Protein AF-A0AAJ0ZRM3-F1 (afdb_monomer_lite)

Structure (mmCIF, N/CA/C/O backbone):
data_AF-A0AAJ0ZRM3-F1
#
_entry.id   AF-A0AAJ0ZRM3-F1
#
loop_
_atom_site.group_PDB
_atom_site.id
_atom_site.type_symbol
_atom_site.label_atom_id
_atom_site.label_alt_id
_atom_site.label_comp_id
_atom_site.label_asym_id
_atom_site.label_entity_id
_atom_site.label_seq_id
_atom_site.pdbx_PDB_ins_code
_atom_site.Cartn_x
_atom_site.Cartn_y
_atom_site.Cartn_z
_atom_site.occupancy
_atom_site.B_iso_or_equiv
_atom_site.auth_seq_id
_atom_site.auth_comp_id
_atom_site.auth_asym_id
_atom_site.auth_atom_id
_atom_site.pdbx_PDB_model_num
ATOM 1 N N . MET A 1 1 ? -12.195 0.944 39.415 1.00 55.97 1 MET A N 1
ATOM 2 C CA . MET A 1 1 ? -10.778 1.245 39.097 1.00 55.97 1 MET A CA 1
ATOM 3 C C . MET A 1 1 ? -10.526 1.229 37.594 1.00 55.97 1 MET A C 1
ATOM 5 O O . MET A 1 1 ? -10.247 2.285 37.049 1.00 55.97 1 MET A O 1
ATOM 9 N N . VAL A 1 2 ? -10.746 0.107 36.899 1.00 60.97 2 VAL A N 1
ATOM 10 C CA . VAL A 1 2 ? -10.678 0.027 35.420 1.00 60.97 2 VAL A CA 1
ATOM 11 C C . VAL A 1 2 ? -11.656 0.963 34.694 1.00 60.97 2 VAL A C 1
ATOM 13 O O . VAL A 1 2 ? -11.301 1.546 33.676 1.00 60.97 2 VAL A O 1
ATOM 16 N N . ILE A 1 3 ? -12.843 1.195 35.268 1.00 64.19 3 ILE A N 1
ATOM 17 C CA . ILE A 1 3 ? -13.874 2.082 34.698 1.00 64.19 3 ILE A CA 1
ATOM 18 C C . ILE A 1 3 ? -13.373 3.525 34.519 1.00 64.19 3 ILE A C 1
ATOM 20 O O . ILE A 1 3 ? -13.707 4.145 33.519 1.00 64.19 3 ILE A O 1
ATOM 24 N N . CYS A 1 4 ? -12.546 4.065 35.425 1.00 63.94 4 CYS A N 1
ATOM 25 C CA . CYS A 1 4 ? -12.065 5.451 35.314 1.00 63.94 4 CYS A CA 1
ATOM 26 C C . CYS A 1 4 ? -11.044 5.628 34.185 1.00 63.94 4 CYS A C 1
ATOM 28 O O . CYS A 1 4 ? -11.070 6.637 33.487 1.00 63.94 4 CYS A O 1
ATOM 30 N N . LEU A 1 5 ? -10.166 4.640 33.997 1.00 66.62 5 LEU A N 1
ATOM 31 C CA . LEU A 1 5 ? -9.139 4.655 32.953 1.00 66.62 5 LEU A CA 1
ATOM 32 C C . LEU A 1 5 ? -9.792 4.530 31.572 1.00 66.62 5 LEU A C 1
ATOM 34 O O . LEU A 1 5 ? -9.546 5.334 30.678 1.00 66.62 5 LEU A O 1
ATOM 38 N N . ILE A 1 6 ? -10.734 3.597 31.461 1.00 69.38 6 ILE A N 1
ATOM 39 C CA . ILE A 1 6 ? -11.610 3.429 30.305 1.00 69.38 6 ILE A CA 1
ATOM 40 C C . ILE A 1 6 ? -12.395 4.714 30.000 1.00 69.38 6 ILE A C 1
ATOM 42 O O . ILE A 1 6 ? -12.408 5.182 28.863 1.00 69.38 6 ILE A O 1
ATOM 46 N N . ALA A 1 7 ? -13.039 5.296 31.016 1.00 67.88 7 ALA A N 1
ATOM 47 C CA . ALA A 1 7 ? -13.847 6.498 30.868 1.00 67.88 7 ALA A CA 1
ATOM 48 C C . ALA A 1 7 ? -12.994 7.681 30.396 1.00 67.88 7 ALA A C 1
ATOM 50 O O . ALA A 1 7 ? -13.443 8.439 29.545 1.00 67.88 7 ALA A O 1
ATOM 51 N N . ALA A 1 8 ? -11.758 7.823 30.879 1.00 70.62 8 ALA A N 1
ATOM 52 C CA . ALA A 1 8 ? -10.855 8.874 30.419 1.00 70.62 8 ALA A CA 1
ATOM 53 C C . ALA A 1 8 ? -10.474 8.716 28.939 1.00 70.62 8 ALA A C 1
ATOM 55 O O . ALA A 1 8 ? -10.471 9.705 28.213 1.00 70.62 8 ALA A O 1
ATOM 56 N N . VAL A 1 9 ? -10.215 7.491 28.470 1.00 74.31 9 VAL A N 1
ATOM 57 C CA . VAL A 1 9 ? -9.892 7.237 27.055 1.00 74.31 9 VAL A CA 1
ATOM 58 C C . VAL A 1 9 ? -11.106 7.510 26.161 1.00 74.31 9 VAL A C 1
ATOM 60 O O . VAL A 1 9 ? -11.020 8.296 25.218 1.00 74.31 9 VAL A O 1
ATOM 63 N N . VAL A 1 10 ? -12.262 6.927 26.491 1.00 72.69 10 VAL A N 1
ATOM 64 C CA . VAL A 1 10 ? -13.481 7.036 25.671 1.00 72.69 10 VAL A CA 1
ATOM 65 C C . VAL A 1 10 ? -14.062 8.454 25.709 1.00 72.69 10 VAL A C 1
ATOM 67 O O . VAL A 1 10 ? -14.321 9.044 24.659 1.00 72.69 10 VAL A O 1
ATOM 70 N N . PHE A 1 11 ? -14.233 9.052 26.896 1.00 68.81 11 PHE A N 1
ATOM 71 C CA . PHE A 1 11 ? -14.712 10.435 26.998 1.00 68.81 11 PHE A CA 1
ATOM 72 C C . PHE A 1 11 ? -13.665 11.443 26.545 1.00 68.81 11 PHE A C 1
ATOM 74 O O . PHE A 1 11 ? -14.055 12.511 26.093 1.00 68.81 11 PHE A O 1
ATOM 81 N N . GLY A 1 12 ? -12.371 11.123 26.608 1.00 73.81 12 GLY A N 1
ATOM 82 C CA . GLY A 1 12 ? -11.319 11.938 26.007 1.00 73.81 12 GLY A CA 1
ATOM 83 C C . GLY A 1 12 ? -11.504 12.065 24.501 1.00 73.81 12 GLY A C 1
ATOM 84 O O . GLY A 1 12 ? -11.556 13.181 23.990 1.00 73.81 12 GLY A O 1
ATOM 85 N N . PHE A 1 13 ? -11.720 10.941 23.814 1.00 74.50 13 PHE A N 1
ATOM 86 C CA . PHE A 1 13 ? -11.989 10.942 22.378 1.00 74.50 13 PHE A CA 1
ATOM 87 C C . PHE A 1 13 ? -13.309 11.656 22.037 1.00 74.50 13 PHE A C 1
ATOM 89 O O . PHE A 1 13 ? -13.341 12.532 21.174 1.00 74.50 13 PHE A O 1
ATOM 96 N N . MET A 1 14 ? -14.400 11.378 22.765 1.00 67.56 14 MET A N 1
ATOM 97 C CA . MET A 1 14 ? -15.687 12.057 22.528 1.00 67.56 14 MET A CA 1
ATOM 98 C C . MET A 1 14 ? -15.673 13.556 22.889 1.00 67.56 14 MET A C 1
ATOM 100 O O . MET A 1 14 ? -16.410 14.342 22.290 1.00 67.56 14 MET A O 1
ATOM 104 N N . ALA A 1 15 ? -14.841 13.984 23.843 1.00 69.19 15 ALA A N 1
ATOM 105 C CA . ALA A 1 15 ? -14.716 15.384 24.261 1.00 69.19 15 ALA A CA 1
ATOM 106 C C . ALA A 1 15 ? -13.981 16.270 23.242 1.00 69.19 15 ALA A C 1
ATOM 108 O O . ALA A 1 15 ? -14.108 17.501 23.308 1.00 69.19 15 ALA A O 1
ATOM 109 N N . ILE A 1 16 ? -13.244 15.668 22.300 1.00 77.38 16 ILE A N 1
ATOM 110 C CA . ILE A 1 16 ? -12.670 16.380 21.151 1.00 77.38 16 ILE A CA 1
ATOM 111 C C . ILE A 1 16 ? -13.807 16.921 20.276 1.00 77.38 16 ILE A C 1
ATOM 113 O O . ILE A 1 16 ? -13.816 18.108 19.953 1.00 77.38 16 ILE A O 1
ATOM 117 N N . PHE A 1 17 ? -14.812 16.087 19.994 1.00 74.88 17 PHE A N 1
ATOM 118 C CA . PHE A 1 17 ? -15.894 16.400 19.056 1.00 74.88 17 PHE A CA 1
ATOM 119 C C . PHE A 1 17 ? -17.153 16.990 19.700 1.00 74.88 17 PHE A C 1
ATOM 121 O O . PHE A 1 17 ? -18.000 17.534 18.997 1.00 74.88 17 PHE A O 1
ATOM 128 N N . SER A 1 18 ? -17.316 16.911 21.026 1.00 64.50 18 SER A N 1
ATOM 129 C CA . SER A 1 18 ? -18.528 17.414 21.678 1.00 64.50 18 SER A CA 1
ATOM 130 C C . SER A 1 18 ? -18.275 18.074 23.033 1.00 64.50 18 SER A C 1
ATOM 132 O O . SER A 1 18 ? -17.803 17.471 24.001 1.00 64.50 18 SER A O 1
ATOM 134 N N . ALA A 1 19 ? -18.670 19.350 23.116 1.00 71.44 19 ALA A N 1
ATOM 135 C CA . ALA A 1 19 ? -18.527 20.192 24.302 1.00 71.44 19 ALA A CA 1
ATOM 136 C C . ALA A 1 19 ? -19.288 19.647 25.522 1.00 71.44 19 ALA A C 1
ATOM 138 O O . ALA A 1 19 ? -18.866 19.864 26.658 1.00 71.44 19 ALA A O 1
ATOM 139 N N . ARG A 1 20 ? -20.363 18.877 25.297 1.00 70.75 20 ARG A N 1
ATOM 140 C CA . ARG A 1 20 ? -21.161 18.256 26.364 1.00 70.75 20 ARG A CA 1
ATOM 141 C C . ARG A 1 20 ? -20.366 17.218 27.164 1.00 70.75 20 ARG A C 1
ATOM 143 O O . ARG A 1 20 ? -20.637 17.035 28.346 1.00 70.75 20 ARG A O 1
ATOM 150 N N . TYR A 1 21 ? -19.373 16.571 26.551 1.00 67.38 21 TYR A N 1
ATOM 151 C CA . TYR A 1 21 ? -18.568 15.531 27.200 1.00 67.38 21 TYR A CA 1
ATOM 152 C C . TYR A 1 21 ? -17.278 16.063 27.843 1.00 67.38 21 TYR A C 1
ATOM 154 O O . TYR A 1 21 ? -16.667 15.354 28.638 1.00 67.38 21 TYR A O 1
ATOM 162 N N . ARG A 1 22 ? -16.890 17.326 27.597 1.00 71.44 22 ARG A N 1
ATOM 163 C CA . ARG A 1 22 ? -15.677 17.936 28.187 1.00 71.44 22 ARG A CA 1
ATOM 164 C C . ARG A 1 22 ? -15.718 18.036 29.710 1.00 71.44 22 ARG A C 1
ATOM 166 O O . ARG A 1 22 ? -14.684 17.856 30.348 1.00 71.44 22 ARG A O 1
ATOM 173 N N . GLY A 1 23 ? -16.888 18.309 30.292 1.00 75.06 23 GLY A N 1
ATOM 174 C CA . GLY A 1 23 ? -17.051 18.362 31.751 1.00 75.06 23 GLY A CA 1
ATOM 175 C C . GLY A 1 23 ? -16.738 17.015 32.406 1.00 75.06 23 GLY A C 1
ATOM 176 O O . GLY A 1 23 ? -15.912 16.939 33.310 1.00 75.06 23 GLY A O 1
ATOM 177 N N . TYR A 1 24 ? -17.317 15.942 31.865 1.00 70.12 24 TYR A N 1
ATOM 178 C CA . TYR A 1 24 ? -17.105 14.575 32.342 1.00 70.12 24 TYR A CA 1
ATOM 179 C C . TYR A 1 24 ? -15.678 14.069 32.078 1.00 70.12 24 TYR A C 1
ATOM 181 O O . TYR A 1 24 ? -15.089 13.410 32.932 1.00 70.12 24 TYR A O 1
ATOM 189 N N . ALA A 1 25 ? -15.088 14.428 30.933 1.00 69.94 25 ALA A N 1
ATOM 190 C CA . ALA A 1 25 ? -13.709 14.078 30.612 1.00 69.94 25 ALA A CA 1
ATOM 191 C C . ALA A 1 25 ? -12.710 14.719 31.589 1.00 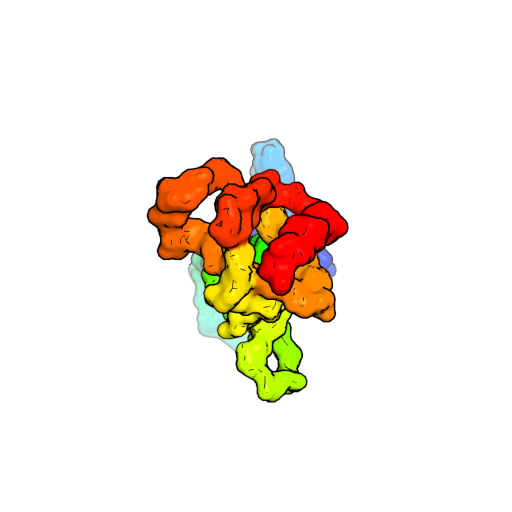69.94 25 ALA A C 1
ATOM 193 O O . ALA A 1 25 ? -11.796 14.039 32.039 1.00 69.94 25 ALA A O 1
ATOM 194 N N . ARG A 1 26 ? -12.888 15.990 31.982 1.00 74.56 26 ARG A N 1
ATOM 195 C CA . ARG A 1 26 ? -11.991 16.659 32.947 1.00 74.56 26 ARG A CA 1
ATOM 196 C C . ARG A 1 26 ? -11.975 15.970 34.313 1.00 74.56 26 ARG A C 1
ATOM 198 O O . ARG A 1 26 ? -10.900 15.801 34.882 1.00 74.56 26 ARG A O 1
ATOM 205 N N . GLU A 1 27 ? -13.132 15.543 34.820 1.00 74.94 27 GLU A N 1
ATOM 206 C CA . GLU A 1 27 ? -13.206 14.777 36.074 1.00 74.94 27 GLU A CA 1
ATOM 207 C C . GLU A 1 27 ? -12.527 13.404 35.945 1.00 74.94 27 GLU A C 1
ATOM 209 O O . GLU A 1 27 ? -11.743 13.019 36.818 1.00 74.94 27 GLU A O 1
ATOM 214 N N . ALA A 1 28 ? -12.754 12.695 34.834 1.00 72.44 28 ALA A N 1
ATOM 215 C CA . ALA A 1 28 ? -12.115 11.407 34.568 1.00 72.44 28 ALA A CA 1
ATOM 216 C C . ALA A 1 28 ? -10.585 11.531 34.407 1.00 72.44 28 ALA A C 1
ATOM 218 O O . ALA A 1 28 ? -9.841 10.762 35.017 1.00 72.44 28 ALA A O 1
ATOM 219 N N . PHE A 1 29 ? -10.093 12.533 33.669 1.00 72.50 29 PHE A N 1
ATOM 220 C CA . PHE A 1 29 ? -8.660 12.803 33.508 1.00 72.50 29 PHE A CA 1
ATOM 221 C C . PHE A 1 29 ? -7.995 13.201 34.823 1.00 72.50 29 PHE A C 1
ATOM 223 O O . PHE A 1 29 ? -6.891 12.746 35.102 1.00 72.50 29 PHE A O 1
ATOM 230 N N . HIS A 1 30 ? -8.665 13.989 35.667 1.00 77.88 30 HIS A N 1
ATOM 231 C CA . HIS A 1 30 ? -8.146 14.333 36.990 1.00 77.88 30 HIS A CA 1
ATOM 232 C C . HIS A 1 30 ? -7.994 13.077 37.869 1.00 77.88 30 HIS A C 1
ATOM 234 O O . HIS A 1 30 ? -6.972 12.902 38.533 1.00 77.88 30 HIS A O 1
ATOM 240 N N . CYS A 1 31 ? -8.964 12.159 37.825 1.00 75.94 31 CYS A N 1
ATOM 241 C CA . CYS A 1 31 ? -8.869 10.868 38.508 1.00 75.94 31 CYS A CA 1
ATOM 242 C C . CYS A 1 31 ? -7.695 10.017 37.992 1.00 75.94 31 CYS A C 1
ATOM 244 O O . CYS A 1 31 ? -6.914 9.501 38.791 1.00 75.94 31 CYS A O 1
ATOM 246 N N . VAL A 1 32 ? -7.534 9.905 36.667 1.00 74.38 32 VAL A N 1
ATOM 247 C CA . VAL A 1 32 ? -6.436 9.144 36.047 1.00 74.38 32 VAL A CA 1
ATOM 248 C C . VAL A 1 32 ? -5.075 9.766 36.352 1.00 74.38 32 VAL A C 1
ATOM 250 O O . VAL A 1 32 ? -4.149 9.041 36.694 1.00 74.38 32 VAL A O 1
ATOM 253 N N . PHE A 1 33 ? -4.955 11.095 36.323 1.00 75.44 33 PHE A N 1
ATOM 254 C CA . PHE A 1 33 ? -3.708 11.795 36.639 1.00 75.44 33 PHE A CA 1
ATOM 255 C C . PHE A 1 33 ? -3.301 11.619 38.110 1.00 75.44 33 PHE A C 1
ATOM 257 O O . PHE A 1 33 ? -2.125 11.416 38.415 1.00 75.44 33 PHE A O 1
ATOM 264 N N . ARG A 1 34 ? -4.270 11.608 39.037 1.00 76.62 34 ARG A N 1
ATOM 265 C CA . ARG A 1 34 ? -4.019 11.246 40.444 1.00 76.62 34 ARG A CA 1
ATOM 266 C C . ARG A 1 34 ? -3.601 9.792 40.610 1.00 76.62 34 ARG A C 1
ATOM 268 O O . ARG A 1 34 ? -2.701 9.507 41.390 1.00 76.62 34 ARG A O 1
ATOM 275 N N . MET A 1 35 ? -4.230 8.882 39.872 1.00 73.25 35 MET A N 1
ATOM 276 C CA . MET A 1 35 ? -3.898 7.461 39.931 1.00 73.25 35 MET A CA 1
ATOM 277 C C . MET A 1 35 ? -2.507 7.180 39.342 1.00 73.25 35 MET A C 1
ATOM 279 O O . MET A 1 35 ? -1.752 6.404 39.920 1.00 73.25 35 MET A O 1
ATOM 283 N N . ALA A 1 36 ? -2.126 7.877 38.265 1.00 77.88 36 ALA A N 1
ATOM 284 C CA . ALA A 1 36 ? -0.772 7.859 37.709 1.00 77.88 36 ALA A CA 1
ATOM 285 C C . ALA A 1 36 ? 0.272 8.414 38.696 1.00 77.88 36 ALA A C 1
ATOM 287 O O . ALA A 1 36 ? 1.410 7.963 38.710 1.00 77.88 36 ALA A O 1
ATOM 288 N N . THR A 1 37 ? -0.132 9.338 39.575 1.00 82.81 37 THR A N 1
ATOM 289 C CA . THR A 1 37 ? 0.683 9.840 40.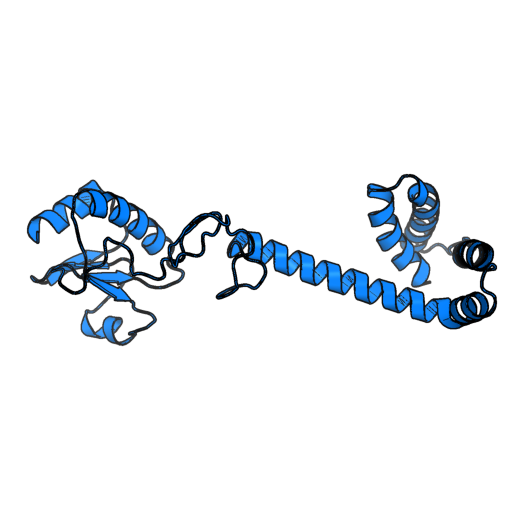698 1.00 82.81 37 THR A CA 1
ATOM 290 C C . THR A 1 37 ? 0.495 9.041 41.998 1.00 82.81 37 THR A C 1
ATOM 292 O O . THR A 1 37 ? 0.810 9.539 43.077 1.00 82.81 37 THR A O 1
ATOM 295 N N . LEU A 1 38 ? 0.002 7.796 41.912 1.00 74.19 38 LEU A N 1
ATOM 296 C CA . LEU A 1 38 ? -0.186 6.851 43.028 1.00 74.19 38 LEU A CA 1
ATOM 297 C C . LEU A 1 38 ? -1.125 7.339 44.150 1.00 74.19 38 LEU A C 1
ATOM 299 O O . LEU A 1 38 ? -1.130 6.796 45.256 1.00 74.19 38 LEU A O 1
ATOM 303 N N . ARG A 1 39 ? -1.965 8.342 43.882 1.00 74.38 39 ARG A N 1
ATOM 304 C CA . ARG A 1 39 ? -2.965 8.852 44.828 1.00 74.38 39 ARG A CA 1
ATOM 305 C C . ARG A 1 39 ? -4.310 8.154 44.624 1.00 74.38 39 ARG A C 1
ATOM 307 O O . ARG A 1 39 ? -4.708 7.849 43.499 1.00 74.38 39 ARG A O 1
ATOM 314 N N . LYS A 1 40 ? -5.043 7.925 45.722 1.00 66.75 40 LYS A N 1
ATOM 315 C CA . LYS A 1 40 ? -6.420 7.406 45.671 1.00 66.75 40 LYS A CA 1
ATOM 316 C C . LYS A 1 40 ? -7.321 8.411 44.950 1.00 66.75 40 LYS A C 1
ATOM 318 O O . LYS A 1 40 ? -7.142 9.623 45.060 1.00 66.75 40 LYS A O 1
ATOM 323 N N . CYS A 1 41 ? -8.265 7.892 44.175 1.00 68.38 41 CYS A N 1
ATOM 324 C CA . CYS A 1 41 ? -9.203 8.720 43.439 1.00 68.38 41 CYS A CA 1
ATOM 325 C C . CYS A 1 41 ? -10.477 8.958 44.266 1.00 68.38 41 CYS A C 1
ATOM 327 O O . CYS A 1 41 ? -11.109 7.999 44.698 1.00 68.38 41 CYS A O 1
ATOM 329 N N . ASP A 1 42 ? -10.866 10.226 44.431 1.00 64.94 42 ASP A N 1
ATOM 330 C CA . ASP A 1 42 ? -11.998 10.654 45.278 1.00 64.94 42 ASP A CA 1
ATOM 331 C C . ASP A 1 42 ? -13.336 10.739 44.520 1.00 64.94 42 ASP A C 1
ATOM 333 O O . ASP A 1 42 ? -14.322 11.278 45.021 1.00 64.94 42 ASP A O 1
ATOM 337 N N . THR A 1 43 ? -13.383 10.285 43.265 1.00 63.47 43 THR A N 1
ATOM 338 C CA . THR A 1 43 ? -14.522 10.586 42.388 1.00 63.47 43 THR A CA 1
ATOM 339 C C . THR A 1 43 ? -15.616 9.518 42.464 1.00 63.47 43 THR A C 1
ATOM 341 O O . THR A 1 43 ? -15.428 8.368 42.080 1.00 63.47 43 THR A O 1
ATOM 344 N N . GLU A 1 44 ? -16.819 9.929 42.878 1.00 67.38 44 GLU A N 1
ATOM 345 C CA . GLU A 1 44 ? -18.064 9.141 42.800 1.00 67.38 44 GLU A CA 1
ATOM 346 C C . GLU A 1 44 ? -18.692 9.158 41.388 1.00 67.38 44 GLU A C 1
ATOM 348 O O . GLU A 1 44 ? -19.903 9.011 41.199 1.00 67.38 44 GLU A O 1
ATOM 353 N N . PHE A 1 45 ? -17.854 9.376 40.375 1.00 65.56 45 PHE A N 1
ATOM 354 C CA . PHE A 1 45 ? -18.243 9.620 38.991 1.00 65.56 45 PHE A CA 1
ATOM 355 C C . PHE A 1 45 ? -19.125 8.501 38.423 1.00 65.56 45 PHE A C 1
ATOM 357 O O . PHE A 1 45 ? -20.148 8.787 37.808 1.00 65.56 45 PHE A O 1
ATOM 364 N N . ASP A 1 46 ? -18.795 7.237 38.708 1.00 63.59 46 ASP A N 1
ATOM 365 C CA . ASP A 1 46 ? -19.584 6.076 38.269 1.00 63.59 46 ASP A CA 1
ATOM 366 C C . ASP A 1 46 ? -21.026 6.126 38.805 1.00 63.59 46 ASP A C 1
ATOM 368 O O . ASP A 1 46 ? -21.979 5.874 38.068 1.00 63.59 46 ASP A O 1
ATOM 372 N N . LYS A 1 47 ? -21.227 6.557 40.059 1.00 69.81 47 LYS A N 1
ATOM 373 C CA . LYS A 1 47 ? -22.571 6.675 40.644 1.00 69.81 47 LYS A CA 1
ATOM 374 C C . LYS A 1 47 ? -23.363 7.819 40.020 1.00 69.81 47 LYS A C 1
ATOM 376 O O . LYS A 1 47 ? -24.529 7.627 39.683 1.00 69.81 47 LYS A O 1
ATOM 381 N N . LYS A 1 48 ? -22.736 8.983 39.812 1.00 73.50 48 LYS A N 1
ATOM 382 C CA . LYS A 1 48 ? -23.375 10.139 39.155 1.00 73.50 48 LYS A CA 1
ATOM 383 C C . LYS A 1 48 ? -23.736 9.834 37.702 1.00 73.50 48 LYS A C 1
ATOM 385 O O . LYS A 1 48 ? -24.828 10.181 37.258 1.00 73.50 48 LYS A O 1
ATOM 390 N N . LEU A 1 49 ? -22.851 9.150 36.978 1.00 73.44 49 LEU A N 1
ATOM 391 C CA . LEU A 1 49 ? -23.064 8.765 35.588 1.00 73.44 49 LEU A CA 1
ATOM 392 C C . LEU A 1 49 ? -24.180 7.719 35.469 1.00 73.44 49 LEU A C 1
ATOM 394 O O . LEU A 1 49 ? -25.109 7.912 34.684 1.00 73.44 49 LEU A O 1
ATOM 398 N N . ARG A 1 50 ? -24.156 6.666 36.300 1.00 69.81 50 ARG A N 1
ATOM 399 C CA . ARG A 1 50 ? -25.252 5.686 36.382 1.00 69.81 50 ARG A CA 1
ATOM 400 C C . ARG A 1 50 ? -26.575 6.361 36.725 1.00 69.81 50 ARG A C 1
ATOM 402 O O . ARG A 1 50 ? -27.566 6.095 36.056 1.00 69.81 50 ARG A O 1
ATOM 409 N N . ALA A 1 51 ? -26.597 7.247 37.720 1.00 76.69 51 ALA A N 1
ATOM 410 C CA . ALA A 1 51 ? -27.808 7.950 38.137 1.00 76.69 51 ALA A CA 1
ATOM 411 C C . ALA A 1 51 ? -28.353 8.878 37.040 1.00 76.69 51 ALA A C 1
ATOM 413 O O . ALA A 1 51 ? -29.557 8.897 36.806 1.00 76.69 51 ALA A O 1
ATOM 414 N N . ALA A 1 52 ? -27.490 9.594 36.314 1.00 76.56 52 ALA A N 1
ATOM 415 C CA . ALA A 1 52 ? -27.901 10.451 35.203 1.00 76.56 52 ALA A CA 1
ATOM 416 C C . ALA A 1 52 ? -28.455 9.644 34.013 1.00 76.56 52 ALA A C 1
ATOM 418 O O . ALA A 1 52 ? -29.486 10.010 33.442 1.00 76.56 52 ALA A O 1
ATOM 419 N N . ILE A 1 53 ? -27.801 8.532 33.652 1.00 76.38 53 ILE A N 1
ATOM 420 C CA . ILE A 1 53 ? -28.243 7.645 32.564 1.00 76.38 53 ILE A CA 1
ATOM 421 C C . ILE A 1 53 ? -29.566 6.971 32.937 1.00 76.38 53 ILE A C 1
ATOM 423 O O . ILE A 1 53 ? -30.524 7.025 32.169 1.00 76.38 53 ILE A O 1
ATOM 427 N N . VAL A 1 54 ? -29.648 6.383 34.132 1.00 78.75 54 VAL A N 1
ATOM 428 C CA . VAL A 1 54 ? -30.851 5.691 34.616 1.00 78.75 54 VAL A CA 1
ATOM 429 C C . VAL A 1 54 ? -31.999 6.669 34.855 1.00 78.75 54 VAL A C 1
ATOM 431 O O . VAL A 1 54 ? -33.131 6.355 34.500 1.00 78.75 54 VAL A O 1
ATOM 434 N N . GLY A 1 55 ? -31.724 7.875 35.360 1.00 78.12 55 GLY A N 1
ATOM 435 C CA . GLY A 1 55 ? -32.726 8.927 35.547 1.00 78.12 55 GLY A CA 1
ATOM 436 C C . GLY A 1 55 ? -33.363 9.369 34.230 1.00 78.12 55 GLY A C 1
ATOM 437 O O . GLY A 1 55 ? -34.571 9.576 34.162 1.00 78.12 55 GLY A O 1
ATOM 438 N N . LYS A 1 56 ? -32.589 9.417 33.138 1.00 77.81 56 LYS A N 1
ATOM 439 C CA . LYS A 1 56 ? -33.137 9.673 31.798 1.00 77.81 56 LYS A CA 1
ATOM 440 C C . LYS A 1 56 ? -33.859 8.451 31.210 1.00 77.81 56 LYS A C 1
ATOM 442 O O . LYS A 1 56 ? -34.801 8.611 30.435 1.00 77.81 56 LYS A O 1
ATOM 447 N N . LEU A 1 57 ? -33.451 7.243 31.603 1.00 78.06 57 LEU A N 1
ATOM 448 C CA . LEU A 1 57 ? -34.028 5.965 31.171 1.00 78.06 57 LEU A CA 1
ATOM 449 C C . LEU A 1 57 ? -35.240 5.518 32.018 1.00 78.06 57 LEU A C 1
ATOM 451 O O . LEU A 1 57 ? -35.824 4.472 31.748 1.00 78.06 57 LEU A O 1
ATOM 455 N N . MET A 1 58 ? -35.678 6.317 32.998 1.00 72.94 58 MET A N 1
ATOM 456 C CA . MET A 1 58 ? -36.851 6.024 33.838 1.00 72.94 58 MET A CA 1
ATOM 457 C C . MET A 1 58 ? -38.183 6.018 33.080 1.00 72.94 58 MET A C 1
ATOM 459 O O . MET A 1 58 ? -39.151 5.450 33.578 1.00 72.94 58 MET A O 1
ATOM 463 N N . LYS A 1 59 ? -38.239 6.565 31.855 1.00 78.19 59 LYS A N 1
ATOM 464 C CA . LYS A 1 59 ? -39.412 6.403 30.979 1.00 78.19 59 LYS A CA 1
ATOM 465 C C . LYS A 1 59 ? -39.734 4.929 30.705 1.00 78.19 59 LYS A C 1
ATOM 467 O O . LYS A 1 59 ? -40.901 4.618 30.499 1.00 78.19 59 LYS A O 1
ATOM 472 N N . TRP A 1 60 ? -38.739 4.033 30.740 1.00 79.06 60 TRP A N 1
ATOM 473 C CA . TRP A 1 60 ? -38.903 2.589 30.541 1.00 79.06 60 TRP A CA 1
ATOM 474 C C . TRP A 1 60 ? -38.337 1.784 31.728 1.00 79.06 60 TRP A C 1
ATOM 476 O O . TRP A 1 60 ? -37.161 1.404 31.727 1.00 79.06 60 TRP A O 1
ATOM 486 N N . PRO A 1 61 ? -39.169 1.447 32.733 1.00 78.25 61 PRO A N 1
ATOM 487 C CA . PRO A 1 61 ? -38.702 0.880 34.002 1.00 78.25 61 PRO A CA 1
ATOM 488 C C . PRO A 1 61 ? -38.039 -0.500 33.863 1.00 78.25 61 PRO A C 1
ATOM 490 O O . PRO A 1 61 ? -37.087 -0.810 34.580 1.00 78.25 61 PRO A O 1
ATOM 493 N N . ARG A 1 62 ? -38.481 -1.324 32.902 1.00 76.88 62 ARG A N 1
ATOM 494 C CA . ARG A 1 62 ? -37.886 -2.650 32.648 1.00 76.88 62 ARG A CA 1
ATOM 495 C C . ARG A 1 62 ? -36.451 -2.556 32.121 1.00 76.88 62 ARG A C 1
ATOM 497 O O . ARG A 1 62 ? -35.578 -3.281 32.594 1.00 76.88 62 ARG A O 1
ATOM 504 N N . PHE A 1 63 ? -36.193 -1.631 31.196 1.00 78.69 63 PHE A N 1
ATOM 505 C CA . PHE A 1 63 ? -34.855 -1.399 30.645 1.00 78.69 63 PHE A CA 1
ATOM 506 C C . PHE A 1 63 ? -33.932 -0.714 31.655 1.00 78.69 63 PHE A C 1
ATOM 508 O O . PHE A 1 63 ? -32.776 -1.112 31.788 1.00 78.69 63 PHE A O 1
ATOM 515 N N . ALA A 1 64 ? -34.445 0.249 32.425 1.00 78.25 64 ALA A N 1
ATOM 516 C CA . ALA A 1 64 ? -33.682 0.928 33.472 1.00 78.25 64 ALA A CA 1
ATOM 517 C C . ALA A 1 64 ? -33.113 -0.055 34.511 1.00 78.25 64 ALA A C 1
ATOM 519 O O . ALA A 1 64 ? -31.923 -0.010 34.829 1.00 78.25 64 ALA A O 1
ATOM 520 N N . GLY A 1 65 ? -33.934 -1.001 34.983 1.00 79.75 65 GLY A N 1
ATOM 521 C CA . GLY A 1 65 ? -33.497 -2.022 35.939 1.00 79.75 65 GLY A CA 1
ATOM 522 C C . GLY A 1 65 ? -32.504 -3.040 35.362 1.00 79.75 65 GLY A C 1
ATOM 523 O O . GLY A 1 65 ? -31.691 -3.593 36.109 1.00 79.75 65 GLY A O 1
ATOM 524 N N . PHE A 1 66 ? -32.551 -3.295 34.050 1.00 83.81 66 PHE A N 1
ATOM 525 C CA . PHE A 1 66 ? -31.589 -4.161 33.362 1.00 83.81 66 PHE A CA 1
ATOM 526 C C . PHE A 1 66 ? -30.230 -3.473 33.206 1.00 83.81 66 PHE A C 1
ATOM 528 O O . PHE A 1 66 ? -29.209 -4.021 33.624 1.00 83.81 66 PHE A O 1
ATOM 535 N N . VAL A 1 67 ? -30.225 -2.242 32.685 1.00 81.44 67 VAL A N 1
ATOM 536 C CA . VAL A 1 67 ? -29.007 -1.444 32.487 1.00 81.44 67 VAL A CA 1
ATOM 537 C C . VAL A 1 67 ? -28.312 -1.174 33.818 1.00 81.44 67 VAL A C 1
ATOM 539 O O . VAL A 1 67 ? -27.098 -1.308 33.893 1.00 81.44 67 VAL A O 1
ATOM 542 N N . TYR A 1 68 ? -29.055 -0.884 34.891 1.00 80.81 68 TYR A N 1
ATOM 543 C CA . TYR A 1 68 ? -28.466 -0.663 36.215 1.00 80.81 68 TYR A CA 1
ATOM 544 C C . TYR A 1 68 ? -27.761 -1.911 36.774 1.00 80.81 68 TYR A C 1
ATOM 546 O O . TYR A 1 68 ? -26.646 -1.812 37.289 1.00 80.81 68 TYR A O 1
ATOM 554 N N . ARG A 1 69 ? -28.372 -3.099 36.632 1.00 82.81 69 ARG A N 1
ATOM 555 C CA . ARG A 1 69 ? -27.793 -4.369 37.111 1.00 82.81 69 ARG A CA 1
ATOM 556 C C . ARG A 1 69 ? -26.615 -4.854 36.272 1.00 82.81 69 ARG A C 1
ATOM 558 O O . ARG A 1 69 ? -25.721 -5.502 36.803 1.00 82.81 69 ARG A O 1
ATOM 565 N N . ARG A 1 70 ? -26.617 -4.573 34.968 1.00 84.94 70 ARG A N 1
ATOM 566 C CA . ARG A 1 70 ? -25.594 -5.044 34.020 1.00 84.94 70 ARG A CA 1
ATOM 567 C C . ARG A 1 70 ? -24.647 -3.939 33.548 1.00 84.94 70 ARG A C 1
ATOM 569 O O . ARG A 1 70 ? -23.900 -4.158 32.603 1.00 84.94 70 ARG A O 1
ATOM 576 N N . PHE A 1 71 ? -24.635 -2.785 34.215 1.00 77.88 71 PHE A N 1
ATOM 577 C CA . PHE A 1 71 ? -23.891 -1.599 33.779 1.00 77.88 71 PHE A CA 1
ATOM 578 C C . PHE A 1 71 ? -22.394 -1.857 33.580 1.00 77.88 71 PHE A C 1
ATOM 580 O O . PHE A 1 71 ? -21.809 -1.375 32.615 1.00 77.88 71 PHE A O 1
ATOM 587 N N . GLU A 1 72 ? -21.779 -2.638 34.470 1.00 78.12 72 GLU A N 1
ATOM 588 C CA . GLU A 1 72 ? -20.352 -2.968 34.396 1.00 78.12 72 GLU A CA 1
ATOM 589 C C . GLU A 1 72 ? -20.019 -3.809 33.158 1.00 78.12 72 GLU A C 1
ATOM 591 O O . GLU A 1 72 ? -19.106 -3.467 32.410 1.00 78.12 72 GLU A O 1
ATOM 596 N N . ILE A 1 73 ? -20.820 -4.843 32.886 1.00 83.81 73 ILE A N 1
ATOM 597 C CA . ILE A 1 73 ? -20.660 -5.707 31.709 1.00 83.81 73 ILE A CA 1
ATOM 598 C C . ILE A 1 73 ? -20.900 -4.906 30.430 1.00 83.81 73 ILE A C 1
ATOM 600 O O . ILE A 1 73 ? -20.099 -4.969 29.503 1.00 83.81 73 ILE A O 1
ATOM 604 N N . ILE A 1 74 ? -21.974 -4.111 30.395 1.00 81.44 74 ILE A N 1
ATOM 605 C CA . ILE A 1 74 ? -22.307 -3.257 29.249 1.00 81.44 74 ILE A CA 1
ATOM 606 C C . ILE A 1 74 ? -21.149 -2.297 28.960 1.00 81.44 74 ILE A C 1
ATOM 608 O O . ILE A 1 74 ? -20.717 -2.185 27.816 1.00 81.44 74 ILE A O 1
ATOM 612 N N . SER A 1 75 ? -20.601 -1.657 29.997 1.00 76.06 75 SER A N 1
ATOM 613 C CA . SER A 1 75 ? -19.457 -0.753 29.856 1.00 76.06 75 SER A CA 1
ATOM 614 C C . SER A 1 75 ? -18.241 -1.468 29.267 1.00 76.06 75 SER A C 1
ATOM 616 O O . SER A 1 75 ? -17.595 -0.925 28.380 1.00 76.06 75 SER A O 1
ATOM 618 N N . TRP A 1 76 ? -17.951 -2.697 29.698 1.00 80.56 76 TRP A N 1
ATOM 619 C CA . TRP A 1 76 ? -16.837 -3.486 29.163 1.00 80.56 76 TRP A CA 1
ATOM 620 C C . TRP A 1 76 ? -17.035 -3.877 27.691 1.00 80.56 76 TRP A C 1
ATOM 622 O O . TRP A 1 76 ? -16.107 -3.769 26.893 1.00 80.56 76 TRP A O 1
ATOM 632 N N . VAL A 1 77 ? -18.257 -4.260 27.304 1.00 85.50 77 VAL A N 1
ATOM 633 C CA . VAL A 1 77 ? -18.600 -4.575 25.907 1.00 85.50 77 VAL A CA 1
ATOM 634 C C . VAL A 1 77 ? -18.386 -3.362 25.003 1.00 85.50 77 VAL A C 1
ATOM 636 O O . VAL A 1 77 ? -17.733 -3.486 23.970 1.00 85.50 77 VAL A O 1
ATOM 639 N N . PHE A 1 78 ? -18.863 -2.178 25.403 1.00 80.50 78 PHE A N 1
ATOM 640 C CA . PHE A 1 78 ? -18.653 -0.947 24.631 1.00 80.50 78 PHE A CA 1
ATOM 641 C C . PHE A 1 78 ? -17.170 -0.627 24.426 1.00 80.50 78 PHE A C 1
ATOM 643 O O . PHE A 1 78 ? -16.785 -0.132 23.370 1.00 80.50 78 PHE A O 1
ATOM 650 N N . VAL A 1 79 ? -16.331 -0.936 25.412 1.00 80.06 79 VAL A N 1
ATOM 651 C CA . VAL A 1 79 ? -14.886 -0.706 25.339 1.00 80.06 79 VAL A CA 1
ATOM 652 C C . VAL A 1 79 ? -14.213 -1.664 24.377 1.00 80.06 79 VAL A C 1
ATOM 654 O O . VAL A 1 79 ? -13.442 -1.213 23.535 1.00 80.06 79 VAL A O 1
ATOM 657 N N . ILE A 1 80 ? -14.524 -2.963 24.456 1.00 86.31 80 ILE A N 1
ATOM 658 C CA . ILE A 1 80 ? -14.008 -3.938 23.488 1.00 86.31 80 ILE A CA 1
ATOM 659 C C . ILE A 1 80 ? -14.403 -3.507 22.074 1.00 86.31 80 ILE A C 1
ATOM 661 O O . ILE A 1 80 ? -13.546 -3.408 21.204 1.00 86.31 80 ILE A O 1
ATOM 665 N N . VAL A 1 81 ? -15.685 -3.198 21.856 1.00 87.88 81 VAL A N 1
ATOM 666 C CA . VAL A 1 81 ? -16.200 -2.786 20.543 1.00 87.88 81 VAL A CA 1
ATOM 667 C C . VAL A 1 81 ? -15.513 -1.515 20.045 1.00 87.88 81 VAL A C 1
ATOM 669 O O . VAL A 1 81 ? -15.208 -1.423 18.857 1.00 87.88 81 VAL A O 1
ATOM 672 N N . PHE A 1 82 ? -15.216 -0.562 20.934 1.00 82.94 82 PHE A N 1
ATOM 673 C CA . PHE A 1 82 ? -14.461 0.640 20.586 1.00 82.94 82 PHE A CA 1
ATOM 674 C C . PHE A 1 82 ? -13.047 0.303 20.096 1.00 82.94 82 PHE A C 1
ATOM 676 O O . PHE A 1 82 ? -12.655 0.758 19.025 1.00 82.94 82 PHE A O 1
ATOM 683 N N . PHE A 1 83 ? -12.292 -0.522 20.827 1.00 86.25 83 PHE A N 1
ATOM 684 C CA . PHE A 1 83 ? -10.928 -0.889 20.427 1.00 86.25 83 PHE A CA 1
ATOM 685 C C . PHE A 1 83 ? -10.889 -1.770 19.179 1.00 86.25 83 PHE A C 1
ATOM 687 O O . PHE A 1 83 ? -10.024 -1.574 18.330 1.00 86.25 83 PHE A O 1
ATOM 694 N N . VAL A 1 84 ? -11.843 -2.690 19.029 1.00 91.06 84 VAL A N 1
ATOM 695 C CA . VAL A 1 84 ? -11.997 -3.491 17.808 1.00 91.06 84 VAL A CA 1
ATOM 696 C C . VAL A 1 84 ? -12.274 -2.572 16.620 1.00 91.06 84 VAL A C 1
ATOM 698 O O . VAL A 1 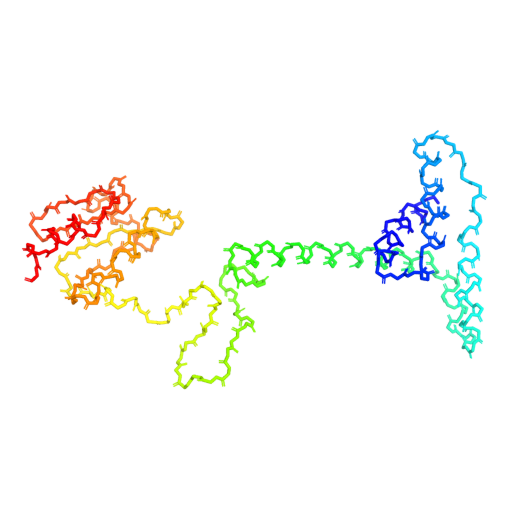84 ? -11.565 -2.641 15.621 1.00 91.06 84 VAL A O 1
ATOM 701 N N . SER A 1 85 ? -13.224 -1.643 16.750 1.00 88.06 85 SER A N 1
ATOM 702 C CA . SER A 1 85 ? -13.514 -0.647 15.707 1.00 88.06 85 SER A CA 1
ATOM 703 C C . SER A 1 85 ? -12.291 0.210 15.369 1.00 88.06 85 SER A C 1
ATOM 705 O O . SER A 1 85 ? -12.026 0.465 14.196 1.00 88.06 85 SER A O 1
ATOM 707 N N . LEU A 1 86 ? -11.518 0.630 16.376 1.00 86.62 86 LEU A N 1
ATOM 708 C CA . LEU A 1 86 ? -10.287 1.398 16.182 1.00 86.62 86 LEU A CA 1
ATOM 709 C C . LEU A 1 86 ? -9.236 0.585 15.411 1.00 86.62 86 LEU A C 1
ATOM 711 O O . LEU A 1 86 ? -8.631 1.108 14.480 1.00 86.62 86 LEU A O 1
ATOM 715 N N . ALA A 1 87 ? -9.048 -0.689 15.762 1.00 91.88 87 ALA A N 1
ATOM 716 C CA . ALA A 1 87 ? -8.114 -1.582 15.082 1.00 91.88 87 ALA A CA 1
ATOM 717 C C . ALA A 1 87 ? -8.520 -1.815 13.619 1.00 91.88 87 ALA A C 1
ATOM 719 O O . ALA A 1 87 ? -7.687 -1.665 12.728 1.00 91.88 87 ALA A O 1
ATOM 720 N N . TYR A 1 88 ? -9.804 -2.084 13.356 1.00 89.06 88 TYR A N 1
ATOM 721 C CA . TYR A 1 88 ? -10.329 -2.209 11.993 1.00 89.06 88 TYR A CA 1
ATOM 722 C C . TYR A 1 88 ? -10.184 -0.917 11.192 1.00 89.06 88 TYR A C 1
ATOM 724 O O . TYR A 1 88 ? -9.840 -0.958 10.013 1.00 89.06 88 TYR A O 1
ATOM 732 N N . THR A 1 89 ? -10.393 0.236 11.827 1.00 86.88 89 THR A N 1
ATOM 733 C CA . THR A 1 89 ? -10.192 1.537 11.179 1.00 86.88 89 THR A CA 1
ATOM 734 C C . THR A 1 89 ? -8.719 1.754 10.842 1.00 86.88 89 THR A C 1
ATOM 736 O O . THR A 1 89 ? -8.406 2.146 9.725 1.00 86.88 89 THR A O 1
ATOM 739 N N . GLY A 1 90 ? -7.802 1.451 11.764 1.00 89.38 90 GLY A N 1
ATOM 740 C CA . GLY A 1 90 ? -6.361 1.535 11.523 1.00 89.38 90 GLY A CA 1
ATOM 741 C C . GLY A 1 90 ? -5.899 0.607 10.399 1.00 89.38 90 GLY A C 1
ATOM 742 O O . GLY A 1 90 ? -5.145 1.036 9.531 1.00 89.38 90 GLY A O 1
ATOM 743 N N . TYR A 1 91 ? -6.412 -0.626 10.368 1.00 87.44 91 TYR A N 1
ATOM 744 C CA . TYR A 1 91 ? -6.164 -1.581 9.287 1.00 87.44 91 TYR A CA 1
ATOM 745 C C . TYR A 1 91 ? -6.691 -1.067 7.942 1.00 87.44 91 TYR A C 1
ATOM 747 O O . TYR A 1 91 ? -5.968 -1.077 6.951 1.00 87.44 91 TYR A O 1
ATOM 755 N N . SER A 1 92 ? -7.909 -0.523 7.927 1.00 80.00 92 SER A N 1
ATOM 756 C CA . SER A 1 92 ? -8.516 0.050 6.720 1.00 80.00 92 SER A CA 1
ATOM 757 C C . SER A 1 92 ? -7.749 1.273 6.223 1.00 80.00 92 SER A C 1
ATOM 759 O O . SER A 1 92 ? -7.562 1.419 5.026 1.00 80.00 92 SER A O 1
ATOM 761 N N . ILE A 1 93 ? -7.267 2.141 7.119 1.00 82.38 93 ILE A N 1
ATOM 762 C CA . ILE A 1 93 ? -6.447 3.305 6.753 1.00 82.38 93 ILE A CA 1
ATOM 763 C C . ILE A 1 93 ? -5.087 2.858 6.216 1.00 82.38 93 ILE A C 1
ATOM 765 O O . ILE A 1 93 ? -4.634 3.395 5.212 1.00 82.38 93 ILE A O 1
ATOM 769 N N . TYR A 1 94 ? -4.437 1.883 6.855 1.00 82.56 94 TYR A N 1
ATOM 770 C CA . TYR A 1 94 ? -3.179 1.324 6.359 1.00 82.56 94 TYR A CA 1
ATOM 771 C C . TYR A 1 94 ? -3.361 0.744 4.955 1.00 82.56 94 TYR A C 1
ATOM 773 O O . TYR A 1 94 ? -2.602 1.083 4.047 1.00 82.56 94 TYR A O 1
ATOM 781 N N . ASN A 1 95 ? -4.415 -0.048 4.755 1.00 75.50 95 ASN A N 1
ATOM 782 C CA . ASN A 1 95 ? -4.741 -0.596 3.448 1.00 75.50 95 ASN A CA 1
ATOM 783 C C . ASN A 1 95 ? -5.112 0.493 2.442 1.00 75.50 95 ASN A C 1
ATOM 785 O O . ASN A 1 95 ? -4.686 0.427 1.298 1.00 75.50 95 ASN A O 1
ATOM 789 N N . LEU A 1 96 ? -5.809 1.546 2.860 1.00 73.12 96 LEU A N 1
ATOM 790 C CA . LEU A 1 96 ? -6.132 2.664 1.985 1.00 73.12 96 LEU A CA 1
ATOM 791 C C . LEU A 1 96 ? -4.870 3.436 1.583 1.00 73.12 96 LEU A C 1
ATOM 793 O O . LEU A 1 96 ? -4.768 3.871 0.449 1.00 73.12 96 LEU A O 1
ATOM 797 N N . ILE A 1 97 ? -3.887 3.590 2.470 1.00 71.94 97 ILE A N 1
ATOM 798 C CA . ILE A 1 97 ? -2.632 4.283 2.149 1.00 71.94 97 ILE A CA 1
ATOM 799 C C . ILE A 1 97 ? -1.755 3.429 1.225 1.00 71.94 97 ILE A C 1
ATOM 801 O O . ILE A 1 97 ? -1.220 3.954 0.252 1.00 71.94 97 ILE A O 1
ATOM 805 N N . VAL A 1 98 ? -1.614 2.131 1.515 1.00 73.00 98 VAL A N 1
ATOM 806 C CA . VAL A 1 98 ? -0.694 1.224 0.804 1.00 73.00 98 VAL A CA 1
ATOM 807 C C . VAL A 1 98 ? -1.319 0.642 -0.465 1.00 73.00 98 VAL A C 1
ATOM 809 O O . VAL A 1 98 ? -0.692 0.647 -1.517 1.00 73.00 98 VAL A O 1
ATOM 812 N N . TRP A 1 99 ? -2.553 0.151 -0.360 1.00 63.16 99 TRP A N 1
ATOM 813 C CA . TRP A 1 99 ? -3.274 -0.591 -1.400 1.00 63.16 99 TRP A CA 1
ATOM 814 C C . TRP A 1 99 ? -4.417 0.212 -2.042 1.00 63.16 99 TRP A C 1
ATOM 816 O O . TRP A 1 99 ? -5.022 -0.265 -2.997 1.00 63.16 99 TRP A O 1
ATOM 826 N N . GLN A 1 100 ? -4.742 1.412 -1.535 1.00 61.62 100 GLN A N 1
ATOM 827 C CA . GLN A 1 100 ? -5.860 2.250 -2.011 1.00 61.62 100 GLN A CA 1
ATOM 828 C C . GLN A 1 100 ? -7.225 1.534 -1.997 1.00 61.62 100 GLN A C 1
ATOM 830 O O . GLN A 1 100 ? -8.146 1.889 -2.733 1.00 61.62 100 GLN A O 1
ATOM 835 N N . ASN A 1 101 ? -7.378 0.555 -1.101 1.00 67.88 101 ASN A N 1
ATOM 836 C CA . ASN A 1 101 ? -8.622 -0.158 -0.828 1.00 67.88 101 ASN A CA 1
ATOM 837 C C . ASN A 1 101 ? -8.764 -0.443 0.681 1.00 67.88 101 ASN A C 1
ATOM 839 O O . ASN A 1 101 ? -7.827 -0.250 1.450 1.00 67.88 101 ASN A O 1
ATOM 843 N N . CYS A 1 102 ? -9.941 -0.887 1.126 1.00 70.25 102 CYS A N 1
ATOM 844 C CA . CYS A 1 102 ? -10.173 -1.200 2.545 1.00 70.25 102 CYS A CA 1
ATOM 845 C C . CYS A 1 102 ? -9.820 -2.657 2.905 1.00 70.25 102 CYS A C 1
ATOM 847 O O . CYS A 1 102 ? -9.567 -2.962 4.070 1.00 70.25 102 CYS A O 1
ATOM 849 N N . GLU A 1 103 ? -9.802 -3.554 1.917 1.00 72.06 103 GLU A N 1
ATOM 850 C CA . GLU A 1 103 ? -9.770 -5.016 2.096 1.00 72.06 103 GLU A CA 1
ATOM 851 C C . GLU A 1 103 ? -8.367 -5.639 1.960 1.00 72.06 103 GLU A C 1
ATOM 853 O O . GLU A 1 103 ? -8.164 -6.763 2.410 1.00 72.06 103 GLU A O 1
ATOM 858 N N . GLY A 1 104 ? -7.382 -4.907 1.428 1.00 65.94 104 GLY A N 1
ATOM 859 C CA . GLY A 1 104 ? -6.015 -5.381 1.200 1.00 65.94 104 GLY A CA 1
ATOM 860 C C . GLY A 1 104 ? -5.789 -5.938 -0.218 1.00 65.94 104 GLY A C 1
ATOM 861 O O . GLY A 1 104 ? -6.541 -5.614 -1.142 1.00 65.94 104 GLY A O 1
ATOM 862 N N . PRO A 1 105 ? -4.738 -6.747 -0.445 1.00 56.22 105 PRO A N 1
ATOM 863 C CA . PRO A 1 105 ? -4.433 -7.291 -1.771 1.00 56.22 105 PRO A CA 1
ATOM 864 C C . PRO A 1 105 ? -5.608 -8.115 -2.325 1.00 56.22 105 PRO A C 1
ATOM 866 O O . PRO A 1 105 ? -6.032 -9.087 -1.706 1.00 56.22 105 PRO A O 1
ATOM 869 N N . GLY A 1 106 ? -6.138 -7.718 -3.489 1.00 60.38 106 GLY A N 1
ATOM 870 C CA . GLY A 1 106 ? -7.283 -8.372 -4.144 1.00 60.38 106 GLY A CA 1
ATOM 871 C C . GLY A 1 106 ? -8.675 -7.882 -3.712 1.00 60.38 106 GLY A C 1
ATOM 872 O O . GLY A 1 106 ? -9.674 -8.452 -4.144 1.00 60.38 106 GLY A O 1
ATOM 873 N N . GLY A 1 107 ? -8.754 -6.844 -2.873 1.00 59.78 107 GLY A N 1
ATOM 874 C CA . GLY A 1 107 ? -10.008 -6.233 -2.418 1.00 59.78 107 GLY A CA 1
ATOM 875 C C . GLY A 1 107 ? -10.758 -5.423 -3.482 1.00 59.78 107 GLY A C 1
ATOM 876 O O . GLY A 1 107 ? -10.173 -4.943 -4.454 1.00 59.78 107 GLY A O 1
ATOM 877 N N . SER A 1 108 ? -12.062 -5.229 -3.278 1.00 57.53 108 SER A N 1
ATOM 878 C CA . SER A 1 108 ? -12.929 -4.469 -4.186 1.00 57.53 108 SER A CA 1
ATOM 879 C C . SER A 1 108 ? -12.803 -2.949 -3.968 1.00 57.53 108 SER A C 1
ATOM 881 O O . SER A 1 108 ? -12.741 -2.464 -2.837 1.00 57.53 108 SER A O 1
ATOM 883 N N . CYS A 1 109 ? -12.721 -2.166 -5.052 1.00 58.22 109 CYS A N 1
ATOM 884 C CA . CYS A 1 109 ? -12.589 -0.705 -4.965 1.00 58.22 109 CYS A CA 1
ATOM 885 C C . CYS A 1 109 ? -13.937 -0.040 -4.646 1.00 58.22 109 CYS A C 1
ATOM 887 O O . CYS A 1 109 ? -14.925 -0.248 -5.344 1.00 58.22 109 CYS A O 1
ATOM 889 N N . VAL A 1 110 ? -13.967 0.793 -3.600 1.00 54.72 110 VAL A N 1
ATOM 890 C CA . VAL A 1 110 ? -15.195 1.436 -3.084 1.00 54.72 110 VAL A CA 1
ATOM 891 C C . VAL A 1 110 ? -15.558 2.724 -3.842 1.00 54.72 110 VAL A C 1
ATOM 893 O O . VAL A 1 110 ? -16.721 3.118 -3.869 1.00 54.72 110 VAL A O 1
ATOM 896 N N . PHE A 1 111 ? -14.593 3.379 -4.495 1.00 51.53 111 PHE A N 1
ATOM 897 C CA . PHE A 1 111 ? -14.811 4.635 -5.223 1.00 51.53 111 PHE A CA 1
ATOM 898 C C . PHE A 1 111 ? -14.855 4.409 -6.739 1.00 51.53 111 PHE A C 1
ATOM 900 O O . PHE A 1 111 ? -13.919 4.775 -7.441 1.00 51.53 111 PHE A O 1
ATOM 907 N N . VAL A 1 112 ? -15.940 3.817 -7.244 1.00 50.84 112 VAL A N 1
ATOM 908 C CA . VAL A 1 112 ? -16.179 3.681 -8.692 1.00 50.84 112 VAL A CA 1
ATOM 909 C C . VAL A 1 112 ? -17.115 4.812 -9.154 1.00 50.84 112 VAL A C 1
ATOM 911 O O . VAL A 1 112 ? -18.238 4.887 -8.653 1.00 50.84 112 VAL A O 1
ATOM 914 N N . PRO A 1 113 ? -16.718 5.710 -10.075 1.00 49.69 113 PRO A N 1
ATOM 915 C CA . PRO A 1 113 ? -17.667 6.619 -10.714 1.00 49.69 113 PRO A CA 1
ATOM 916 C C . PRO A 1 113 ? -18.601 5.821 -11.642 1.00 49.69 113 PRO A C 1
ATOM 918 O O . PRO A 1 113 ? -18.152 5.038 -12.475 1.00 49.69 113 PRO A O 1
ATOM 921 N N . GLN A 1 114 ? -19.913 5.999 -11.475 1.00 44.62 114 GLN A N 1
ATOM 922 C CA . GLN A 1 114 ? -20.980 5.178 -12.064 1.00 44.62 114 GLN A CA 1
ATOM 923 C C . GLN A 1 114 ? -21.295 5.521 -13.538 1.00 44.62 114 GLN A C 1
ATOM 925 O O . GLN A 1 114 ? -22.454 5.493 -13.920 1.00 44.62 114 GLN A O 1
ATOM 930 N N . ASP A 1 115 ? -20.299 5.833 -14.377 1.00 47.16 115 ASP A N 1
ATOM 931 C CA . ASP A 1 115 ? -20.540 6.333 -15.747 1.00 47.16 115 ASP A CA 1
ATOM 932 C C . ASP A 1 115 ? -19.555 5.793 -16.804 1.00 47.16 115 ASP A C 1
ATOM 934 O O . ASP A 1 115 ? -19.057 6.527 -17.657 1.00 47.16 115 ASP A O 1
ATOM 938 N N . SER A 1 116 ? -19.223 4.503 -16.797 1.00 42.19 116 SER A N 1
ATOM 939 C CA . SER A 1 116 ? -18.414 3.927 -17.883 1.00 42.19 116 SER A CA 1
ATOM 940 C C . SER A 1 116 ? -18.924 2.546 -18.266 1.00 42.19 116 SER A C 1
ATOM 942 O O . SER A 1 116 ? -18.780 1.591 -17.514 1.00 42.19 116 SER A O 1
ATOM 944 N N . GLY A 1 117 ? -19.528 2.434 -19.452 1.00 45.84 117 GLY A N 1
ATOM 945 C CA . GLY A 1 117 ? -19.934 1.169 -20.079 1.00 45.84 117 GLY A CA 1
ATOM 946 C C . GLY A 1 117 ? -18.750 0.306 -20.537 1.00 45.84 117 GLY A C 1
ATOM 947 O O . GLY A 1 117 ? -18.775 -0.243 -21.634 1.00 45.84 117 GLY A O 1
ATOM 948 N N . THR A 1 118 ? -17.706 0.205 -19.720 1.00 45.03 118 THR A N 1
ATOM 949 C CA . THR A 1 118 ? -16.510 -0.608 -19.933 1.00 45.03 118 THR A CA 1
ATOM 950 C C . THR A 1 118 ? -16.233 -1.425 -18.672 1.00 45.03 118 THR A C 1
ATOM 952 O O . THR A 1 118 ? -16.479 -0.976 -17.557 1.00 45.03 118 THR A O 1
ATOM 955 N N . ASN A 1 119 ? -15.726 -2.648 -18.849 1.00 48.09 119 ASN A N 1
ATOM 956 C CA . ASN A 1 119 ? -15.412 -3.620 -17.790 1.00 48.09 119 ASN A CA 1
ATOM 957 C C . ASN A 1 119 ? -14.178 -3.209 -16.951 1.00 48.09 119 ASN A C 1
ATOM 959 O O . ASN A 1 119 ? -13.247 -3.999 -16.777 1.00 48.09 119 ASN A O 1
ATOM 963 N N . VAL A 1 120 ? -14.129 -1.957 -16.496 1.00 45.66 120 VAL A N 1
ATOM 964 C CA . VAL A 1 120 ? -12.983 -1.350 -15.816 1.00 45.66 120 VAL A CA 1
ATOM 965 C C . VAL A 1 120 ? -13.444 -0.750 -14.493 1.00 45.66 120 VAL A C 1
ATOM 967 O O . VAL A 1 120 ? -14.216 0.205 -14.455 1.00 45.66 120 VAL A O 1
ATOM 970 N N . THR A 1 121 ? -12.941 -1.309 -13.396 1.00 43.50 121 THR A N 1
ATOM 971 C CA . THR A 1 121 ? -13.125 -0.772 -12.047 1.00 43.50 121 THR A CA 1
ATOM 972 C C . THR A 1 121 ? -12.056 0.293 -11.813 1.00 43.50 121 THR A C 1
ATOM 974 O O . THR A 1 121 ? -10.870 -0.019 -11.723 1.00 43.50 121 THR A O 1
ATOM 977 N N . ILE A 1 122 ? -12.458 1.561 -11.768 1.00 47.97 122 ILE A N 1
ATOM 978 C CA . ILE A 1 122 ? -11.536 2.688 -11.590 1.00 47.97 122 ILE A CA 1
ATOM 979 C C . ILE A 1 122 ? -11.258 2.860 -10.088 1.00 47.97 122 ILE A C 1
ATOM 981 O O . ILE A 1 122 ? -12.192 3.025 -9.308 1.00 47.97 122 ILE A O 1
ATOM 985 N N . CYS A 1 123 ? -9.984 2.830 -9.686 1.00 50.75 123 CYS A N 1
ATOM 986 C CA . CYS A 1 123 ? -9.509 3.166 -8.339 1.00 50.75 123 CYS A CA 1
ATOM 987 C C . CYS A 1 123 ? -8.665 4.458 -8.429 1.00 50.75 123 CYS A C 1
ATOM 989 O O . CYS A 1 123 ? -8.056 4.728 -9.465 1.00 50.75 123 CYS A O 1
ATOM 991 N N . ALA A 1 124 ? -8.648 5.286 -7.373 1.00 46.91 124 ALA A N 1
ATOM 992 C CA . ALA A 1 124 ? -8.189 6.686 -7.438 1.00 46.91 124 ALA A CA 1
ATOM 993 C C . ALA A 1 124 ? -6.722 6.894 -7.879 1.00 46.91 124 ALA A C 1
ATOM 995 O O . ALA A 1 124 ? -6.390 7.983 -8.336 1.00 46.91 124 ALA A O 1
ATOM 996 N N . TYR A 1 125 ? -5.870 5.866 -7.806 1.00 42.19 125 TYR A N 1
ATOM 997 C CA . TYR A 1 125 ? -4.571 5.830 -8.481 1.00 42.19 125 TYR A CA 1
ATOM 998 C C . TYR A 1 125 ? -4.272 4.414 -8.967 1.00 42.19 125 TYR A C 1
ATOM 1000 O O . TYR A 1 125 ? -3.756 3.586 -8.223 1.00 42.19 125 TYR A O 1
ATOM 1008 N N . GLY A 1 126 ? -4.589 4.164 -10.232 1.00 41.91 126 GLY A N 1
ATOM 1009 C CA . GLY A 1 126 ? -4.233 2.938 -10.930 1.00 41.91 126 GLY A CA 1
ATOM 1010 C C . GLY A 1 126 ? -5.467 2.161 -11.340 1.00 41.91 126 GLY A C 1
ATOM 1011 O O . GLY A 1 126 ? -6.182 1.598 -10.513 1.00 41.91 126 GLY A O 1
ATOM 1012 N N . ASN A 1 127 ? -5.688 2.114 -12.651 1.00 43.91 127 ASN A N 1
ATOM 1013 C CA . ASN A 1 127 ? -6.453 1.041 -13.257 1.00 43.91 127 ASN A CA 1
ATOM 1014 C C . ASN A 1 127 ? -5.858 -0.274 -12.729 1.00 43.91 127 ASN A C 1
ATOM 1016 O O . ASN A 1 127 ? -4.644 -0.446 -12.806 1.00 43.91 127 ASN A O 1
ATOM 1020 N N . VAL A 1 128 ? -6.666 -1.201 -12.219 1.00 43.56 128 VAL A N 1
ATOM 1021 C CA . VAL A 1 128 ? -6.314 -2.611 -12.399 1.00 43.56 128 VAL A CA 1
ATOM 1022 C C . VAL A 1 128 ? -6.787 -2.890 -13.811 1.00 43.56 128 VAL A C 1
ATOM 1024 O O . VAL A 1 128 ? -8.001 -2.996 -14.020 1.00 43.56 128 VAL A O 1
ATOM 1027 N N . PRO A 1 129 ? -5.903 -2.868 -14.820 1.00 42.81 129 PRO A N 1
ATOM 1028 C CA . PRO A 1 129 ? -6.366 -3.154 -16.148 1.00 42.81 129 PRO A CA 1
ATOM 1029 C C . PRO A 1 129 ? -6.732 -4.646 -16.119 1.00 42.81 129 PRO A C 1
ATOM 1031 O O . PRO A 1 129 ? -5.916 -5.526 -15.864 1.00 42.81 129 PRO A O 1
ATOM 1034 N N . THR A 1 130 ? -8.019 -4.930 -16.298 1.00 46.31 130 THR A N 1
ATOM 1035 C CA . THR A 1 130 ? -8.518 -6.286 -16.563 1.00 46.31 130 THR A CA 1
ATOM 1036 C C . THR A 1 130 ? -8.021 -6.795 -17.923 1.00 46.31 130 THR A C 1
ATOM 1038 O O . THR A 1 130 ? -8.168 -7.974 -18.236 1.00 46.31 130 THR A O 1
ATOM 1041 N N . ALA A 1 131 ? -7.395 -5.913 -18.710 1.00 53.25 131 ALA A N 1
ATOM 1042 C CA . ALA A 1 131 ? -6.607 -6.203 -19.896 1.00 53.25 131 ALA A CA 1
ATOM 1043 C C . ALA A 1 131 ? -5.104 -6.017 -19.593 1.00 53.25 131 ALA A C 1
ATOM 1045 O O . ALA A 1 131 ? -4.754 -5.167 -18.779 1.00 53.25 131 ALA A O 1
ATOM 1046 N N . PRO A 1 132 ? -4.188 -6.761 -20.230 1.00 62.59 132 PRO A N 1
ATOM 1047 C CA . PRO A 1 132 ? -2.763 -6.460 -20.127 1.00 62.59 132 PRO A CA 1
ATOM 1048 C C . PRO A 1 132 ? -2.482 -5.005 -20.570 1.00 62.59 132 PRO A C 1
ATOM 1050 O O . PRO A 1 132 ? -3.181 -4.497 -21.452 1.00 62.59 132 PRO A O 1
ATOM 1053 N N . PRO A 1 133 ? -1.495 -4.314 -19.961 1.00 74.88 133 PRO A N 1
ATOM 1054 C CA . PRO A 1 133 ? -1.068 -2.983 -20.383 1.00 74.88 133 PRO A CA 1
ATOM 1055 C C . PRO A 1 133 ? -0.856 -2.897 -21.897 1.00 74.88 133 PRO A C 1
ATOM 1057 O O . PRO A 1 133 ? -0.345 -3.835 -22.497 1.00 74.88 133 PRO A O 1
ATOM 1060 N N . GLU A 1 134 ? -1.192 -1.763 -22.517 1.00 80.50 134 GLU A N 1
ATOM 1061 C CA . GLU A 1 134 ? -1.149 -1.609 -23.983 1.00 80.50 134 GLU A CA 1
ATOM 1062 C C . GLU A 1 134 ? 0.253 -1.831 -24.584 1.00 80.50 134 GLU A C 1
ATOM 1064 O O . GLU A 1 134 ? 0.386 -2.192 -25.750 1.00 80.50 134 GLU A O 1
ATOM 1069 N N . TYR A 1 135 ? 1.311 -1.640 -23.790 1.00 86.06 135 TYR A N 1
ATOM 1070 C CA . TYR A 1 135 ? 2.690 -1.920 -24.197 1.00 86.06 135 TYR A CA 1
ATOM 1071 C C . TYR A 1 135 ? 3.051 -3.411 -24.185 1.00 86.06 135 TYR A C 1
ATOM 1073 O O . TYR A 1 135 ? 4.104 -3.763 -24.712 1.00 86.06 135 TYR A O 1
ATOM 1081 N N . PHE A 1 136 ? 2.221 -4.282 -23.608 1.00 91.00 136 PHE A N 1
ATOM 1082 C CA . PHE A 1 136 ? 2.437 -5.724 -23.624 1.00 91.00 136 PHE A CA 1
ATOM 1083 C C . PHE A 1 136 ? 1.814 -6.375 -24.852 1.00 91.00 136 PHE A C 1
ATOM 1085 O O . PHE A 1 136 ? 0.605 -6.330 -25.065 1.00 91.00 136 PHE A O 1
ATOM 1092 N N . ASP A 1 137 ? 2.663 -7.044 -25.625 1.00 90.19 137 ASP A N 1
ATOM 1093 C CA . ASP A 1 137 ? 2.274 -7.861 -26.766 1.00 90.19 137 ASP A CA 1
ATOM 1094 C C . ASP A 1 137 ? 3.099 -9.152 -26.767 1.00 90.19 137 ASP A C 1
ATOM 1096 O O . ASP A 1 137 ? 4.330 -9.125 -26.773 1.00 90.19 137 ASP A O 1
ATOM 1100 N N . ASN A 1 138 ? 2.425 -10.301 -26.783 1.00 88.25 138 ASN A N 1
ATOM 1101 C CA . ASN A 1 138 ? 3.084 -11.607 -26.813 1.00 88.25 138 ASN A CA 1
ATOM 1102 C C . ASN A 1 138 ? 3.865 -11.861 -28.115 1.00 88.25 138 ASN A C 1
ATOM 1104 O O . ASN A 1 138 ? 4.738 -12.731 -28.126 1.00 88.25 138 ASN A O 1
ATOM 1108 N N . ASN A 1 139 ? 3.569 -11.109 -29.182 1.00 89.19 139 ASN A N 1
ATOM 1109 C CA . ASN A 1 139 ? 4.253 -11.186 -30.473 1.00 89.19 139 ASN A CA 1
ATOM 1110 C C . ASN A 1 139 ? 5.460 -10.242 -30.585 1.00 89.19 139 ASN A C 1
ATOM 1112 O O . ASN A 1 139 ? 6.145 -10.263 -31.608 1.00 89.19 139 ASN A O 1
ATOM 1116 N N . ALA A 1 140 ? 5.733 -9.414 -29.573 1.00 91.56 140 ALA A N 1
ATOM 1117 C CA . ALA A 1 140 ? 6.885 -8.523 -29.599 1.00 91.56 140 ALA A CA 1
ATOM 1118 C C . ALA A 1 140 ? 8.215 -9.300 -29.540 1.00 91.56 140 ALA A C 1
ATOM 1120 O O . ALA A 1 140 ? 8.332 -10.341 -28.889 1.00 91.56 140 ALA A O 1
ATOM 1121 N N . SER A 1 141 ? 9.228 -8.759 -30.217 1.00 91.25 141 SER A N 1
ATOM 1122 C CA . SER A 1 141 ? 10.577 -9.328 -30.336 1.00 91.25 141 SER A CA 1
ATOM 1123 C C . SER A 1 141 ? 11.391 -9.212 -29.043 1.00 91.25 141 SER A C 1
ATOM 1125 O O . SER A 1 141 ? 12.175 -10.104 -28.722 1.00 91.25 141 SER A O 1
ATOM 1127 N N . VAL A 1 142 ? 11.198 -8.125 -28.293 1.00 95.69 142 VAL A N 1
ATOM 1128 C CA . VAL A 1 142 ? 11.944 -7.827 -27.066 1.00 95.69 142 VAL A CA 1
ATOM 1129 C C . VAL A 1 142 ? 11.181 -8.320 -25.845 1.00 95.69 142 VAL A C 1
ATOM 1131 O O . VAL A 1 142 ? 10.039 -7.926 -25.610 1.00 95.69 142 VAL A O 1
ATOM 1134 N N . MET A 1 143 ? 11.834 -9.149 -25.036 1.00 96.19 143 MET A N 1
ATOM 1135 C CA . MET A 1 143 ? 11.306 -9.680 -23.781 1.00 96.19 143 MET A CA 1
ATOM 1136 C C . MET A 1 143 ? 11.611 -8.743 -22.613 1.00 96.19 143 MET A C 1
ATOM 1138 O O . MET A 1 143 ? 12.734 -8.260 -22.493 1.00 96.19 143 MET A O 1
ATOM 1142 N N . PHE A 1 144 ? 10.636 -8.536 -21.729 1.00 96.50 144 PHE A N 1
ATOM 1143 C CA . PHE A 1 144 ? 10.747 -7.715 -20.524 1.00 96.50 144 PHE A CA 1
ATOM 1144 C C . PHE A 1 144 ? 10.468 -8.539 -19.268 1.00 96.50 144 PHE A C 1
ATOM 1146 O O . PHE A 1 144 ? 9.341 -8.979 -19.038 1.00 96.50 144 PHE A O 1
ATOM 1153 N N . PHE A 1 145 ? 11.493 -8.713 -18.441 1.00 96.75 145 PHE A N 1
ATOM 1154 C CA . PHE A 1 145 ? 11.452 -9.508 -17.221 1.00 96.75 145 PHE A CA 1
ATOM 1155 C C . PHE A 1 145 ? 11.211 -8.626 -15.995 1.00 96.75 145 PHE A C 1
ATOM 1157 O O . PHE A 1 145 ? 11.988 -7.704 -15.721 1.00 96.75 145 PHE A O 1
ATOM 1164 N N . TYR A 1 146 ? 10.158 -8.931 -15.236 1.00 93.56 146 TYR A N 1
ATOM 1165 C CA . TYR A 1 146 ? 9.767 -8.185 -14.038 1.00 93.56 146 TYR A CA 1
ATOM 1166 C C . TYR A 1 146 ? 9.155 -9.092 -12.958 1.00 93.56 146 TYR A C 1
ATOM 1168 O O . TYR A 1 146 ? 8.818 -10.248 -13.217 1.00 93.56 146 TYR A O 1
ATOM 1176 N N . GLN A 1 147 ? 9.039 -8.553 -11.742 1.00 90.38 147 GLN A N 1
ATOM 1177 C CA . GLN A 1 147 ? 8.468 -9.216 -10.565 1.00 90.38 147 GLN A CA 1
ATOM 1178 C C . GLN A 1 147 ? 7.617 -8.232 -9.751 1.00 90.38 147 GLN A C 1
ATOM 1180 O O . GLN A 1 147 ? 7.831 -7.011 -9.818 1.00 90.38 147 GLN A O 1
ATOM 1185 N N . ASP A 1 148 ? 6.700 -8.764 -8.954 1.00 83.88 148 ASP A N 1
ATOM 1186 C CA . ASP A 1 148 ? 5.881 -8.009 -8.019 1.00 83.88 148 ASP A CA 1
ATOM 1187 C C . ASP A 1 148 ? 6.736 -7.437 -6.879 1.00 83.88 148 ASP A C 1
ATOM 1189 O O . ASP A 1 148 ? 7.730 -8.010 -6.433 1.00 83.88 148 ASP A O 1
ATOM 1193 N N . GLY A 1 149 ? 6.385 -6.239 -6.407 1.00 78.06 149 GLY A N 1
ATOM 1194 C CA . GLY A 1 149 ? 7.113 -5.578 -5.318 1.00 78.06 149 GLY A CA 1
ATOM 1195 C C . GLY A 1 149 ? 8.491 -5.013 -5.693 1.00 78.06 149 GLY A C 1
ATOM 1196 O O . GLY A 1 149 ? 9.177 -4.479 -4.824 1.00 78.06 149 GLY A O 1
ATOM 1197 N N . CYS A 1 150 ? 8.894 -5.062 -6.968 1.00 82.62 150 CYS A N 1
ATOM 1198 C CA . CYS A 1 150 ? 10.119 -4.438 -7.472 1.00 82.62 150 CYS A CA 1
ATOM 1199 C C . CYS A 1 150 ? 9.914 -2.930 -7.761 1.00 82.62 150 CYS A C 1
ATOM 1201 O O . CYS A 1 150 ? 9.243 -2.576 -8.738 1.00 82.62 150 CYS A O 1
ATOM 1203 N N . PRO A 1 151 ? 10.536 -2.004 -6.995 1.00 80.81 151 PRO A N 1
ATOM 1204 C CA . PRO A 1 151 ? 10.306 -0.564 -7.171 1.00 80.81 151 PRO A CA 1
ATOM 1205 C C . PRO A 1 151 ? 10.808 -0.027 -8.515 1.00 80.81 151 PRO A C 1
ATOM 1207 O O . PRO A 1 151 ? 10.218 0.884 -9.091 1.00 80.81 151 PRO A O 1
ATOM 1210 N N . TRP A 1 152 ? 11.908 -0.588 -9.023 1.00 85.75 152 TRP A N 1
ATOM 1211 C CA . TRP A 1 152 ? 12.487 -0.198 -10.310 1.00 85.75 152 TRP A CA 1
ATOM 1212 C C . TRP A 1 152 ? 11.657 -0.697 -11.488 1.00 85.75 152 TRP A C 1
ATOM 1214 O O . TRP A 1 152 ? 11.523 0.016 -12.471 1.00 85.75 152 TRP A O 1
ATOM 1224 N N . CYS A 1 153 ? 11.028 -1.863 -11.355 1.00 86.31 153 CYS A N 1
ATOM 1225 C CA . CYS A 1 153 ? 10.125 -2.416 -12.354 1.00 86.31 153 CYS A CA 1
ATOM 1226 C C . CYS A 1 153 ? 8.867 -1.549 -12.482 1.00 86.31 153 CYS A C 1
ATOM 1228 O O . CYS A 1 153 ? 8.464 -1.212 -13.591 1.00 86.31 153 CYS A O 1
ATOM 1230 N N . ALA A 1 154 ? 8.310 -1.099 -11.351 1.00 83.38 154 ALA A N 1
ATOM 1231 C CA . ALA A 1 154 ? 7.192 -0.159 -11.344 1.00 83.38 154 ALA A CA 1
ATOM 1232 C C . ALA A 1 154 ? 7.551 1.175 -12.024 1.00 83.38 154 ALA A C 1
ATOM 1234 O O . ALA A 1 154 ? 6.746 1.721 -12.775 1.00 83.38 154 ALA A O 1
ATOM 1235 N N . LYS A 1 155 ? 8.771 1.691 -11.810 1.00 85.06 155 LYS A N 1
ATOM 1236 C CA . LYS A 1 155 ? 9.253 2.889 -12.518 1.00 85.06 155 LYS A CA 1
ATOM 1237 C C . LYS A 1 155 ? 9.411 2.645 -14.017 1.00 85.06 155 LYS A C 1
ATOM 1239 O O . LYS A 1 155 ? 8.939 3.459 -14.805 1.00 85.06 155 LYS A O 1
ATOM 1244 N N . GLU A 1 156 ? 10.014 1.529 -14.408 1.00 89.94 156 GLU A N 1
ATOM 1245 C CA . GLU A 1 156 ? 10.225 1.165 -15.814 1.00 89.94 156 GLU A CA 1
ATOM 1246 C C . GLU A 1 156 ? 8.899 1.032 -16.576 1.00 89.94 156 GLU A C 1
ATOM 1248 O O . GLU A 1 156 ? 8.764 1.512 -17.698 1.00 89.94 156 GLU A O 1
ATOM 1253 N N . MET A 1 157 ? 7.866 0.473 -15.940 1.00 86.50 157 MET A N 1
ATOM 1254 C CA . MET A 1 157 ? 6.521 0.381 -16.516 1.00 86.50 157 MET A CA 1
ATOM 1255 C C . MET A 1 157 ? 5.940 1.752 -16.895 1.00 86.50 157 MET A C 1
ATOM 1257 O O . MET A 1 157 ? 5.266 1.869 -17.916 1.00 86.50 157 MET A O 1
ATOM 1261 N N . THR A 1 158 ? 6.243 2.813 -16.136 1.00 86.06 158 THR A N 1
ATOM 1262 C CA . THR A 1 158 ? 5.811 4.178 -16.499 1.00 86.06 158 THR A CA 1
ATOM 1263 C C . THR A 1 158 ? 6.548 4.730 -17.721 1.00 86.06 158 THR A C 1
ATOM 1265 O O . THR A 1 158 ? 5.995 5.540 -18.466 1.00 86.06 158 THR A O 1
ATOM 1268 N N . VAL A 1 159 ? 7.790 4.293 -17.951 1.00 89.44 159 VAL A N 1
ATOM 1269 C CA . VAL A 1 159 ? 8.568 4.630 -19.152 1.00 89.44 159 VAL A CA 1
ATOM 1270 C C . VAL A 1 159 ? 7.990 3.893 -20.359 1.00 89.44 159 VAL A C 1
ATOM 1272 O O . VAL A 1 159 ? 7.728 4.505 -21.395 1.00 89.44 159 VAL A O 1
ATOM 1275 N N . LEU A 1 160 ? 7.701 2.602 -20.197 1.00 91.12 160 LEU A N 1
ATOM 1276 C CA . LEU A 1 160 ? 7.071 1.766 -21.216 1.00 91.12 160 LEU A CA 1
ATOM 1277 C C . LEU A 1 160 ? 5.696 2.286 -21.635 1.00 91.12 160 LEU A C 1
ATOM 1279 O O . LEU A 1 160 ? 5.389 2.281 -22.820 1.00 91.12 160 LEU A O 1
ATOM 1283 N N . GLU A 1 161 ? 4.899 2.819 -20.708 1.00 88.06 161 GLU A N 1
ATOM 1284 C CA . GLU A 1 161 ? 3.616 3.456 -21.029 1.00 88.06 161 GLU A CA 1
ATOM 1285 C C . GLU A 1 161 ? 3.780 4.684 -21.941 1.00 88.06 161 GLU A C 1
ATOM 1287 O O . GLU A 1 161 ? 2.960 4.923 -22.831 1.00 88.06 161 GLU A O 1
ATOM 1292 N N . ARG A 1 162 ? 4.860 5.458 -21.774 1.00 86.62 162 ARG A N 1
ATOM 1293 C CA . ARG A 1 162 ? 5.166 6.580 -22.676 1.00 86.62 162 ARG A CA 1
ATOM 1294 C C . ARG A 1 162 ? 5.573 6.076 -24.055 1.00 86.62 162 ARG A C 1
ATOM 1296 O O . ARG A 1 162 ? 5.080 6.599 -25.048 1.00 86.62 162 ARG A O 1
ATOM 1303 N N . LEU A 1 163 ? 6.411 5.042 -24.112 1.00 90.31 163 LEU A N 1
ATOM 1304 C CA . LEU A 1 163 ? 6.837 4.416 -25.368 1.00 90.31 163 LEU A CA 1
ATOM 1305 C C . LEU A 1 163 ? 5.685 3.683 -26.075 1.00 90.31 163 LEU A C 1
ATOM 1307 O O . LEU A 1 163 ? 5.650 3.624 -27.302 1.00 90.31 163 LEU A O 1
ATOM 1311 N N . ALA A 1 164 ? 4.684 3.205 -25.336 1.00 89.94 164 ALA A N 1
ATOM 1312 C CA . ALA A 1 164 ? 3.482 2.600 -25.900 1.00 89.94 164 ALA A CA 1
ATOM 1313 C C . ALA A 1 164 ? 2.762 3.553 -26.864 1.00 89.94 164 ALA A C 1
ATOM 1315 O O . ALA A 1 164 ? 2.273 3.115 -27.907 1.00 89.94 164 ALA A O 1
ATOM 1316 N N . LYS A 1 165 ? 2.741 4.855 -26.532 1.00 88.12 165 LYS A N 1
ATOM 1317 C CA . LYS A 1 165 ? 2.132 5.918 -27.350 1.00 88.12 165 LYS A CA 1
ATOM 1318 C C . LYS A 1 165 ? 2.882 6.155 -28.661 1.00 88.12 165 LYS A C 1
ATOM 1320 O O . LYS A 1 165 ? 2.264 6.543 -29.646 1.00 88.12 165 LYS A O 1
ATOM 1325 N N . ASP A 1 166 ? 4.181 5.863 -28.685 1.00 89.12 166 ASP A N 1
ATOM 1326 C CA . ASP A 1 166 ? 5.027 5.900 -29.886 1.00 89.12 166 ASP A CA 1
ATOM 1327 C C . ASP A 1 166 ? 4.921 4.602 -30.725 1.00 89.12 166 ASP A C 1
ATOM 1329 O O . ASP A 1 166 ? 5.550 4.476 -31.784 1.00 89.12 166 ASP A O 1
ATOM 1333 N N . GLY A 1 167 ? 4.117 3.634 -30.266 1.00 89.94 167 GLY A N 1
ATOM 1334 C CA . GLY A 1 167 ? 3.873 2.357 -30.933 1.00 89.94 167 GLY A CA 1
ATOM 1335 C C . GLY A 1 167 ? 4.849 1.241 -30.559 1.00 89.94 167 GLY A C 1
ATOM 1336 O O . GLY A 1 167 ? 4.849 0.211 -31.228 1.00 89.94 167 GLY A O 1
ATOM 1337 N N . TYR A 1 168 ? 5.671 1.408 -29.518 1.00 91.88 168 TYR A N 1
ATOM 1338 C CA . TYR A 1 168 ? 6.522 0.319 -29.034 1.00 91.88 168 TYR A CA 1
ATOM 1339 C C . TYR A 1 168 ? 5.696 -0.716 -28.270 1.00 91.88 168 TYR A C 1
ATOM 1341 O O . TYR A 1 168 ? 4.749 -0.384 -27.546 1.00 91.88 168 TYR A O 1
ATOM 1349 N N . ARG A 1 169 ? 6.074 -1.982 -28.443 1.00 92.81 169 ARG A N 1
ATOM 1350 C CA . ARG A 1 169 ? 5.485 -3.141 -27.774 1.00 92.81 169 ARG A CA 1
ATOM 1351 C C . ARG A 1 169 ? 6.602 -4.056 -27.293 1.00 92.81 169 ARG A C 1
ATOM 1353 O O . ARG A 1 169 ? 7.643 -4.159 -27.938 1.00 92.81 169 ARG A O 1
ATOM 1360 N N . ILE A 1 170 ? 6.381 -4.701 -26.160 1.00 94.50 170 ILE A N 1
ATOM 1361 C CA . ILE A 1 170 ? 7.330 -5.606 -25.515 1.00 94.50 170 ILE A CA 1
ATOM 1362 C C . ILE A 1 170 ? 6.601 -6.848 -25.012 1.00 94.50 170 ILE A C 1
ATOM 1364 O O . ILE A 1 170 ? 5.421 -6.803 -24.663 1.00 94.50 170 ILE A O 1
ATOM 1368 N N . LYS A 1 171 ? 7.315 -7.965 -24.953 1.00 95.50 171 LYS A N 1
ATOM 1369 C CA . LYS A 1 171 ? 6.774 -9.245 -24.517 1.00 95.50 171 LYS A CA 1
ATOM 1370 C C . LYS A 1 171 ? 6.928 -9.387 -23.000 1.00 95.50 171 LYS A C 1
ATOM 1372 O O . LYS A 1 171 ? 8.064 -9.385 -22.520 1.00 95.50 171 LYS A O 1
ATOM 1377 N N . PRO A 1 172 ? 5.834 -9.509 -22.228 1.00 94.38 172 PRO A N 1
ATOM 1378 C CA . PRO A 1 172 ? 5.922 -9.616 -20.777 1.00 94.38 172 PRO A CA 1
ATOM 1379 C C . PRO A 1 172 ? 6.450 -10.987 -20.346 1.00 94.38 172 PRO A C 1
ATOM 1381 O O . PRO A 1 172 ? 5.936 -12.021 -20.766 1.00 94.38 172 PRO A O 1
ATOM 1384 N N . MET A 1 173 ? 7.435 -10.992 -19.451 1.00 94.56 173 MET A N 1
ATOM 1385 C CA . MET A 1 173 ? 7.995 -12.193 -18.831 1.00 94.56 173 MET A CA 1
ATOM 1386 C C . MET A 1 173 ? 7.917 -12.048 -17.305 1.00 94.56 173 MET A C 1
ATOM 1388 O O . MET A 1 173 ? 8.828 -11.531 -16.657 1.00 94.56 173 MET A O 1
ATOM 1392 N N . HIS A 1 174 ? 6.793 -12.467 -16.724 1.00 93.19 174 HIS A N 1
ATOM 1393 C CA . HIS A 1 174 ? 6.553 -12.352 -15.284 1.00 93.19 174 HIS A CA 1
ATOM 1394 C C . HIS A 1 174 ? 7.264 -13.472 -14.519 1.00 93.19 174 HIS A C 1
ATOM 1396 O O . HIS A 1 174 ? 6.996 -14.656 -14.747 1.00 93.19 174 HIS A O 1
ATOM 1402 N N . LEU A 1 175 ? 8.158 -13.090 -13.607 1.00 92.44 175 LEU A N 1
ATOM 1403 C CA . LEU A 1 175 ? 9.055 -14.016 -12.914 1.00 92.44 175 LEU A CA 1
ATOM 1404 C C . LEU A 1 175 ? 8.395 -14.738 -11.734 1.00 92.44 175 LEU A C 1
ATOM 1406 O O . LEU A 1 175 ? 8.701 -15.903 -11.509 1.00 92.44 175 LEU A O 1
ATOM 1410 N N . ASP A 1 176 ? 7.460 -14.105 -11.015 1.00 87.25 176 ASP A N 1
ATOM 1411 C CA . ASP A 1 176 ? 6.785 -14.788 -9.893 1.00 87.25 176 ASP A CA 1
ATOM 1412 C C . ASP A 1 176 ? 5.814 -15.880 -10.355 1.00 87.25 176 ASP A C 1
ATOM 1414 O O . ASP A 1 176 ? 5.638 -16.887 -9.672 1.00 87.25 176 ASP A O 1
ATOM 1418 N N . THR A 1 177 ? 5.196 -15.711 -11.529 1.00 90.00 177 THR A N 1
ATOM 1419 C CA . THR A 1 177 ? 4.303 -16.723 -12.106 1.00 90.00 177 THR A CA 1
ATOM 1420 C C . THR A 1 177 ? 5.062 -17.828 -12.838 1.00 90.00 177 THR A C 1
ATOM 1422 O O . THR A 1 177 ? 4.521 -18.919 -12.972 1.00 90.00 177 THR A O 1
ATOM 1425 N N . ASN A 1 178 ? 6.284 -17.555 -13.312 1.00 92.88 178 ASN A N 1
ATOM 1426 C CA . ASN A 1 178 ? 7.127 -18.494 -14.063 1.00 92.88 178 ASN A CA 1
ATOM 1427 C C . ASN A 1 178 ? 8.571 -18.444 -13.518 1.00 92.88 178 ASN A C 1
ATOM 1429 O O . ASN A 1 178 ? 9.455 -17.817 -14.120 1.00 92.88 178 ASN A O 1
ATOM 1433 N N . PRO A 1 179 ? 8.831 -19.048 -12.346 1.00 92.56 179 PRO A N 1
ATOM 1434 C CA . PRO A 1 179 ? 10.132 -18.969 -11.682 1.00 92.56 179 PRO A CA 1
ATOM 1435 C C . PRO A 1 179 ? 11.276 -19.614 -12.485 1.00 92.56 179 PRO A C 1
ATOM 1437 O O . PRO A 1 179 ? 12.441 -19.273 -12.281 1.00 92.56 179 PRO A O 1
ATOM 1440 N N . GLU A 1 180 ? 10.977 -20.512 -13.423 1.00 95.81 180 GLU A N 1
ATOM 1441 C CA . GLU A 1 180 ? 11.941 -21.147 -14.327 1.00 95.81 180 GLU A CA 1
ATOM 1442 C C . GLU A 1 180 ? 12.710 -20.144 -15.204 1.00 95.81 180 GLU A C 1
ATOM 1444 O O . GLU A 1 180 ? 13.886 -20.369 -15.514 1.00 95.81 180 GLU A O 1
ATOM 1449 N N . TYR A 1 181 ? 12.103 -18.995 -15.520 1.00 95.69 181 TYR A N 1
ATOM 1450 C CA . TYR A 1 181 ? 12.706 -17.962 -16.364 1.00 95.69 181 TYR A CA 1
ATOM 1451 C C . TYR A 1 181 ? 13.991 -17.374 -15.781 1.00 95.69 181 TYR A C 1
ATOM 1453 O O . TYR A 1 181 ? 14.870 -16.961 -16.540 1.00 95.69 181 TYR A O 1
ATOM 1461 N N . TRP A 1 182 ? 14.148 -17.393 -14.452 1.00 93.75 182 TRP A N 1
ATOM 1462 C CA . TRP A 1 182 ? 15.392 -16.990 -13.797 1.00 93.75 182 TRP A CA 1
ATOM 1463 C C . TRP A 1 182 ? 16.591 -17.791 -14.308 1.00 93.75 182 TRP A C 1
ATOM 1465 O O . TRP A 1 182 ? 17.644 -17.219 -14.590 1.00 93.75 182 TRP A O 1
ATOM 1475 N N . THR A 1 183 ? 16.419 -19.105 -14.463 1.00 95.62 183 THR A N 1
ATOM 1476 C CA . THR A 1 183 ? 17.501 -20.007 -14.875 1.00 95.62 183 THR A CA 1
ATOM 1477 C C . THR A 1 183 ? 17.589 -20.103 -16.394 1.00 95.62 183 THR A C 1
ATOM 1479 O O . THR A 1 183 ? 18.688 -20.025 -16.936 1.00 95.62 183 THR A O 1
ATOM 1482 N N . GLU A 1 184 ? 16.450 -20.212 -17.085 1.00 95.81 184 GLU A N 1
ATOM 1483 C CA . GLU A 1 184 ? 16.391 -20.366 -18.547 1.00 95.81 184 GLU A CA 1
ATOM 1484 C C . GLU A 1 184 ? 17.033 -19.182 -19.280 1.00 95.81 184 GLU A C 1
ATOM 1486 O O . GLU A 1 184 ? 17.862 -19.370 -20.170 1.00 95.81 184 GLU A O 1
ATOM 1491 N N . TYR A 1 185 ? 16.716 -17.958 -18.850 1.00 94.81 185 TYR A N 1
ATOM 1492 C CA . TYR A 1 185 ? 17.239 -16.731 -19.456 1.00 94.81 185 TYR A CA 1
ATOM 1493 C C . TYR A 1 185 ? 18.437 -16.156 -18.687 1.00 94.81 185 TYR A C 1
ATOM 1495 O O . TYR A 1 185 ? 18.943 -15.081 -19.031 1.00 94.81 185 TYR A O 1
ATOM 1503 N N . ASN A 1 186 ? 18.926 -16.858 -17.656 1.00 95.75 186 ASN A N 1
ATOM 1504 C CA . ASN A 1 186 ? 20.025 -16.421 -16.789 1.00 95.75 186 ASN A CA 1
ATOM 1505 C C . ASN A 1 186 ? 19.819 -14.969 -16.309 1.00 95.75 186 ASN A C 1
ATOM 1507 O O . ASN A 1 186 ? 20.645 -14.088 -16.568 1.00 95.75 186 ASN A O 1
ATOM 1511 N N . ILE A 1 187 ? 18.648 -14.687 -15.730 1.00 96.19 187 ILE A N 1
ATOM 1512 C CA . ILE A 1 187 ? 18.290 -13.362 -15.206 1.00 96.19 187 ILE A CA 1
ATOM 1513 C C . ILE A 1 187 ? 18.994 -13.174 -13.860 1.00 96.19 187 ILE A C 1
ATOM 1515 O O . ILE A 1 187 ? 18.950 -14.052 -13.007 1.00 96.19 187 ILE A O 1
ATOM 1519 N N . GLN A 1 188 ? 19.651 -12.031 -13.654 1.00 93.38 188 GLN A N 1
ATOM 1520 C CA . GLN A 1 188 ? 20.323 -11.717 -12.381 1.00 93.38 188 GLN A CA 1
ATOM 1521 C C . GLN A 1 188 ? 19.638 -10.580 -11.621 1.00 93.38 188 GLN A C 1
ATOM 1523 O O . GLN A 1 188 ? 19.704 -10.526 -10.396 1.00 93.38 188 GLN A O 1
ATOM 1528 N N . VAL A 1 189 ? 18.986 -9.667 -12.344 1.00 94.06 189 VAL A N 1
ATOM 1529 C CA . VAL A 1 189 ? 18.338 -8.474 -11.792 1.00 94.06 189 VAL A CA 1
ATOM 1530 C C . VAL A 1 189 ? 17.044 -8.170 -12.540 1.00 94.06 189 VAL A C 1
ATOM 1532 O O . VAL A 1 189 ? 16.860 -8.578 -13.685 1.00 94.06 189 VAL A O 1
ATOM 1535 N N . THR A 1 190 ? 16.153 -7.422 -11.901 1.00 93.25 190 THR A N 1
ATOM 1536 C CA . THR A 1 190 ? 14.916 -6.909 -12.503 1.00 93.25 190 THR A CA 1
ATOM 1537 C C . THR A 1 190 ? 14.848 -5.391 -12.317 1.00 93.25 190 THR A C 1
ATOM 1539 O O . THR A 1 190 ? 15.180 -4.924 -11.221 1.00 93.25 190 THR A O 1
ATOM 1542 N N . PRO A 1 191 ? 14.363 -4.615 -13.298 1.00 96.19 191 PRO A N 1
ATOM 1543 C CA . PRO A 1 191 ? 13.905 -5.061 -14.616 1.00 96.19 191 PRO A CA 1
ATOM 1544 C C . PRO A 1 191 ? 15.064 -5.498 -15.526 1.00 96.19 191 PRO A C 1
ATOM 1546 O O . PRO A 1 191 ? 16.193 -5.059 -15.333 1.00 96.19 191 PRO A O 1
ATOM 1549 N N . THR A 1 192 ? 14.794 -6.381 -16.489 1.00 97.25 192 THR A N 1
ATOM 1550 C CA . THR A 1 192 ? 15.759 -6.767 -17.536 1.00 97.25 192 THR A CA 1
ATOM 1551 C C . THR A 1 192 ? 15.051 -6.887 -18.880 1.00 97.25 192 THR A C 1
ATOM 1553 O O . THR A 1 192 ? 13.977 -7.480 -18.956 1.00 97.25 192 THR A O 1
ATOM 1556 N N . PHE A 1 193 ? 15.672 -6.380 -19.942 1.00 96.62 193 PHE A N 1
ATOM 1557 C CA . PHE A 1 193 ? 15.225 -6.548 -21.322 1.00 96.62 193 PHE A CA 1
ATOM 1558 C C . PHE A 1 193 ? 16.175 -7.465 -22.083 1.00 96.62 193 PHE A C 1
ATOM 1560 O O . PHE A 1 193 ? 17.393 -7.372 -21.911 1.00 96.62 193 PHE A O 1
ATOM 1567 N N . ILE A 1 194 ? 15.627 -8.337 -22.929 1.00 96.94 194 ILE A N 1
ATOM 1568 C CA . ILE A 1 194 ? 16.405 -9.235 -23.789 1.00 96.94 194 ILE A CA 1
ATOM 1569 C C . ILE A 1 194 ? 15.866 -9.157 -25.217 1.00 96.94 194 ILE A C 1
ATOM 1571 O O . ILE A 1 194 ? 14.681 -9.403 -25.450 1.00 96.94 194 ILE A O 1
ATOM 1575 N N . GLY A 1 195 ? 16.742 -8.807 -26.158 1.00 95.31 195 GLY A N 1
ATOM 1576 C CA . GLY A 1 195 ? 16.466 -8.825 -27.592 1.00 95.31 195 GLY A CA 1
ATOM 1577 C C . GLY A 1 195 ? 16.582 -10.234 -28.197 1.00 95.31 195 GLY A C 1
ATOM 1578 O O . GLY A 1 195 ? 17.172 -11.130 -27.587 1.00 95.31 195 GLY A O 1
ATOM 1579 N N . PRO A 1 196 ? 16.048 -10.455 -29.409 1.00 93.62 196 PRO A N 1
ATOM 1580 C CA . PRO A 1 196 ? 16.092 -11.751 -30.096 1.00 93.62 196 PRO A CA 1
ATOM 1581 C C . PRO A 1 196 ? 17.514 -12.219 -30.454 1.00 93.62 196 PRO A C 1
ATOM 1583 O O . PRO A 1 196 ? 17.750 -13.412 -30.622 1.00 93.62 196 PRO A O 1
ATOM 1586 N N . ASP A 1 197 ? 18.465 -11.294 -30.558 1.00 92.81 197 ASP A N 1
ATOM 1587 C CA . ASP A 1 197 ? 19.897 -11.538 -30.775 1.00 92.81 197 ASP A CA 1
ATOM 1588 C C . ASP A 1 197 ? 20.667 -11.850 -29.476 1.00 92.81 197 ASP A C 1
ATOM 1590 O O . ASP A 1 197 ? 21.870 -12.108 -29.509 1.00 92.81 197 ASP A O 1
ATOM 1594 N N . GLY A 1 198 ? 19.984 -11.826 -28.327 1.00 92.00 198 GLY A N 1
ATOM 1595 C CA . GLY A 1 198 ? 20.583 -12.007 -27.011 1.00 92.00 198 GLY A CA 1
ATOM 1596 C C . GLY A 1 198 ? 21.196 -10.738 -26.417 1.00 92.00 198 GLY A C 1
ATOM 1597 O O . GLY A 1 198 ? 21.822 -10.829 -25.358 1.00 92.00 198 GLY A O 1
ATOM 1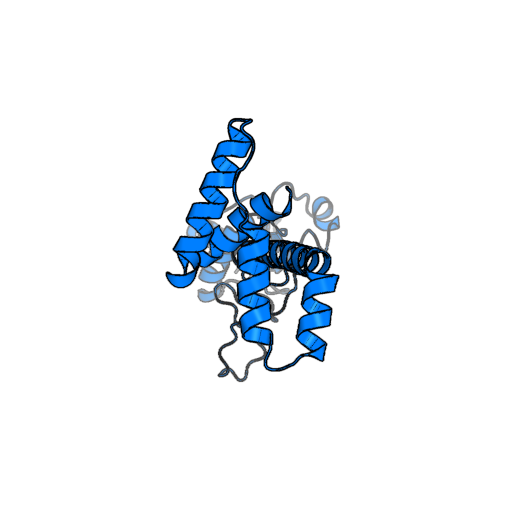598 N N . ALA A 1 199 ? 21.025 -9.564 -27.039 1.00 94.38 199 ALA A N 1
ATOM 1599 C CA . ALA A 1 199 ? 21.410 -8.297 -26.426 1.00 94.38 199 ALA A CA 1
ATOM 1600 C C . ALA A 1 199 ? 20.575 -8.036 -25.164 1.00 94.38 199 ALA A C 1
ATOM 1602 O O . ALA A 1 199 ? 19.391 -8.379 -25.107 1.00 94.38 199 ALA A O 1
ATOM 1603 N N . ARG A 1 200 ? 21.188 -7.440 -24.134 1.00 94.69 200 ARG A N 1
ATOM 1604 C CA . ARG A 1 200 ? 20.567 -7.286 -22.809 1.00 94.69 200 ARG A CA 1
ATOM 1605 C C . ARG A 1 200 ? 20.682 -5.860 -22.297 1.00 94.69 200 ARG A C 1
ATOM 1607 O O . ARG A 1 200 ? 21.744 -5.249 -22.405 1.00 94.69 200 ARG A O 1
ATOM 1614 N N . LEU A 1 201 ? 19.620 -5.392 -21.655 1.00 95.25 201 LEU A N 1
ATOM 1615 C CA . LEU A 1 201 ? 19.614 -4.196 -20.814 1.00 95.25 201 LEU A CA 1
ATOM 1616 C C . LEU A 1 201 ? 19.177 -4.600 -19.415 1.00 95.25 201 LEU A C 1
ATOM 1618 O O . LEU A 1 201 ? 18.073 -5.106 -19.232 1.00 95.25 201 LEU A O 1
ATOM 1622 N N . ASN A 1 202 ? 20.059 -4.401 -18.443 1.00 95.19 202 ASN A N 1
ATOM 1623 C CA . ASN A 1 202 ? 19.834 -4.803 -17.063 1.00 95.19 202 ASN A CA 1
ATOM 1624 C C . ASN A 1 202 ? 19.615 -3.562 -16.197 1.00 95.19 202 ASN A C 1
ATOM 1626 O O . ASN A 1 202 ? 20.472 -2.679 -16.149 1.00 95.19 202 ASN A O 1
ATOM 1630 N N . GLY A 1 203 ? 18.536 -3.565 -15.421 1.00 93.12 203 GLY A N 1
ATOM 1631 C CA . GLY A 1 203 ? 18.169 -2.479 -14.524 1.00 93.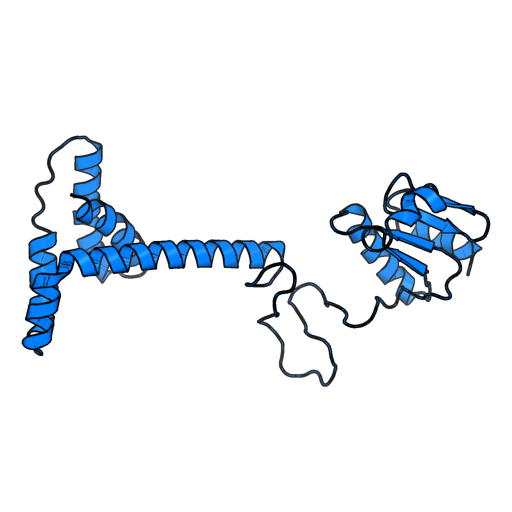12 203 GLY A CA 1
ATOM 1632 C C . GLY A 1 203 ? 17.236 -1.456 -15.166 1.00 93.12 203 GLY A C 1
ATOM 1633 O O . GLY A 1 203 ? 16.686 -1.665 -16.244 1.00 93.12 203 GLY A O 1
ATOM 1634 N N . TYR A 1 204 ? 17.018 -0.365 -14.431 1.00 93.12 204 TYR A N 1
ATOM 1635 C CA . TYR A 1 204 ? 16.174 0.744 -14.867 1.00 93.12 204 TYR A CA 1
ATOM 1636 C C 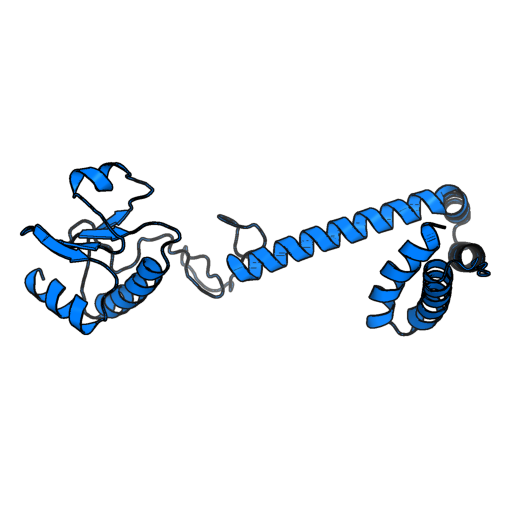. TYR A 1 204 ? 16.891 1.594 -15.918 1.00 93.12 204 TYR A C 1
ATOM 1638 O O . TYR A 1 204 ? 18.067 1.932 -15.737 1.00 93.12 204 TYR A O 1
ATOM 1646 N N . HIS A 1 205 ? 16.161 2.002 -16.953 1.00 94.75 205 HIS A N 1
ATOM 1647 C CA . HIS A 1 205 ? 16.662 2.884 -17.998 1.00 94.75 205 HIS A CA 1
ATOM 1648 C C . HIS A 1 205 ? 15.682 4.024 -18.280 1.00 94.75 205 HIS A C 1
ATOM 1650 O O . HIS A 1 205 ? 14.464 3.868 -18.275 1.00 94.75 205 HIS A O 1
ATOM 1656 N N . ASP A 1 206 ? 16.226 5.209 -18.550 1.00 92.81 206 ASP A N 1
ATOM 1657 C CA . ASP A 1 206 ? 15.404 6.339 -18.963 1.00 92.81 206 ASP A CA 1
ATOM 1658 C C . ASP A 1 206 ? 14.852 6.141 -20.383 1.00 92.81 206 ASP A C 1
ATOM 1660 O O . ASP A 1 206 ? 15.385 5.376 -21.190 1.00 92.81 206 ASP A O 1
ATOM 1664 N N . THR A 1 207 ? 13.791 6.890 -20.694 1.00 90.88 207 THR A N 1
ATOM 1665 C CA . THR A 1 207 ? 13.020 6.777 -21.948 1.00 90.88 207 THR A CA 1
ATOM 1666 C C . THR A 1 207 ? 13.899 6.755 -23.199 1.00 90.88 207 THR A C 1
ATOM 1668 O O . THR A 1 207 ? 13.688 5.912 -24.065 1.00 90.88 207 THR A O 1
ATOM 1671 N N . ASP A 1 208 ? 14.898 7.635 -23.290 1.00 92.62 208 ASP A N 1
ATOM 1672 C CA . ASP A 1 208 ? 15.755 7.747 -24.477 1.00 92.62 208 ASP A CA 1
ATOM 1673 C C . ASP A 1 208 ? 16.690 6.540 -24.637 1.00 92.62 208 ASP A C 1
ATOM 1675 O O . ASP A 1 208 ? 16.894 6.048 -25.747 1.00 92.62 208 ASP A O 1
ATOM 1679 N N . ALA A 1 209 ? 17.224 6.032 -23.523 1.00 93.19 209 ALA A N 1
ATOM 1680 C CA . ALA A 1 209 ? 18.108 4.871 -23.520 1.00 93.19 209 ALA A CA 1
ATOM 1681 C C . ALA A 1 209 ? 17.342 3.595 -23.889 1.00 93.19 209 ALA A C 1
ATOM 1683 O O . ALA A 1 209 ? 17.806 2.816 -24.723 1.00 93.19 209 ALA A O 1
ATOM 1684 N N . LEU A 1 210 ? 16.147 3.410 -23.317 1.00 94.69 210 LEU A N 1
ATOM 1685 C CA . LEU A 1 210 ? 15.295 2.270 -23.643 1.00 94.69 210 LEU A CA 1
ATOM 1686 C C . LEU A 1 210 ? 14.798 2.343 -25.093 1.00 94.69 210 LEU A C 1
ATOM 1688 O O . LEU A 1 210 ? 14.831 1.341 -25.805 1.00 94.69 210 LEU A O 1
ATOM 1692 N N . LYS A 1 211 ? 14.401 3.530 -25.565 1.00 94.50 211 LYS A N 1
ATOM 1693 C CA . LYS A 1 211 ? 13.983 3.750 -26.956 1.00 94.50 211 LYS A CA 1
ATOM 1694 C C . LYS A 1 211 ? 15.082 3.380 -27.948 1.00 94.50 211 LYS A C 1
ATOM 1696 O O . LYS A 1 211 ? 14.820 2.599 -28.854 1.00 94.50 211 LYS A O 1
ATOM 1701 N N . GLY A 1 212 ? 16.313 3.845 -27.723 1.00 94.44 212 GLY A N 1
ATOM 1702 C CA . GLY A 1 212 ? 17.448 3.525 -28.594 1.00 94.44 212 GLY A CA 1
ATOM 1703 C C . GLY A 1 212 ? 17.771 2.028 -28.668 1.00 94.44 212 GLY A C 1
ATOM 1704 O O . GLY A 1 212 ? 18.299 1.561 -29.674 1.00 94.44 212 GLY A O 1
ATOM 1705 N N . PHE A 1 213 ? 17.429 1.256 -27.635 1.00 94.44 213 PHE A N 1
ATOM 1706 C CA . PHE A 1 213 ? 17.526 -0.200 -27.686 1.00 94.44 213 PHE A CA 1
ATOM 1707 C C . PHE A 1 213 ? 16.377 -0.835 -28.467 1.00 94.44 213 PHE A C 1
ATOM 1709 O O . PHE A 1 213 ? 16.633 -1.668 -29.334 1.00 94.44 213 PHE A O 1
ATOM 1716 N N . LEU A 1 214 ? 15.134 -0.427 -28.192 1.00 93.75 214 LEU A N 1
ATOM 1717 C CA . LEU A 1 214 ? 13.944 -0.948 -28.872 1.00 93.75 214 LEU A CA 1
ATOM 1718 C C . LEU A 1 214 ? 13.932 -0.622 -30.373 1.00 93.75 214 LEU A C 1
ATOM 1720 O O . LEU A 1 214 ? 13.429 -1.423 -31.156 1.00 93.75 214 LEU A O 1
ATOM 1724 N N . ASP A 1 215 ? 14.533 0.496 -30.782 1.00 94.00 215 ASP A N 1
ATOM 1725 C CA . ASP A 1 215 ? 14.683 0.889 -32.188 1.00 94.00 215 ASP A CA 1
ATOM 1726 C C . ASP A 1 215 ? 15.452 -0.146 -33.027 1.00 94.00 215 ASP A C 1
ATOM 1728 O O . ASP A 1 215 ? 15.214 -0.252 -34.229 1.00 94.00 215 ASP A O 1
ATOM 1732 N N . ASN A 1 216 ? 16.320 -0.961 -32.415 1.00 92.31 216 ASN A N 1
ATOM 1733 C CA . ASN A 1 216 ? 17.046 -2.020 -33.130 1.00 92.31 216 ASN A CA 1
ATOM 1734 C C . ASN A 1 216 ? 16.169 -3.239 -33.465 1.00 92.31 216 ASN A C 1
ATOM 1736 O O . ASN A 1 216 ? 16.583 -4.083 -34.259 1.00 92.31 216 ASN A O 1
ATOM 1740 N N . TYR A 1 217 ? 14.985 -3.352 -32.855 1.00 88.81 217 TYR A N 1
ATOM 1741 C CA . TYR A 1 217 ? 14.134 -4.547 -32.914 1.00 88.81 217 TYR A CA 1
ATOM 1742 C C . TYR A 1 217 ? 12.680 -4.245 -33.295 1.00 88.81 217 TYR A C 1
ATOM 1744 O O . TYR A 1 217 ? 11.807 -5.095 -33.084 1.00 88.81 217 TYR A O 1
ATOM 1752 N N . ARG A 1 218 ? 12.437 -3.036 -33.808 1.00 76.50 218 ARG A N 1
ATOM 1753 C CA . ARG A 1 218 ? 11.134 -2.558 -34.267 1.00 76.50 218 ARG A CA 1
ATOM 1754 C C . ARG A 1 218 ? 10.714 -3.180 -35.596 1.00 76.50 218 ARG A C 1
ATOM 1756 O O . ARG A 1 218 ? 11.586 -3.367 -36.472 1.00 76.50 218 ARG A O 1
#

pLDDT: mean 78.3, std 14.76, range [41.91, 97.25]

Radius of gyration: 30.42 Å; chains: 1; bounding box: 61×41×80 Å

Sequence (218 aa):
MVICLIAAVVFGFMAIFSARYRGYAREAFHCVFRMATLRKCDTEFDKKLRAAIVGKLMKWPRFAGFVYRRFEIISWVFVIVFFVSLAYTGYSIYNLIVWQNCEGPGGSCVFVPQDSGTNVTICAYGNVPTAPPEYFDNNASVMFFYQDGCPWCAKEMTVLERLAKDGYRIKPMHLDTNPEYWTEYNIQVTPTFIGPDGARLNGYHDTDALKGFLDNYR

Secondary structure (DSSP, 8-state):
-HHHHHHHHHHHHHHHH-HHHHHHHHHHHHHHHHHHTTPPP---HHHHHHHHHHHHGGGSHHHHHHHHHHHHHHHHHHHHHHHHHHHHHHHHHHHHHHHSSSS-TTPPPS---S---SS----SS----SS--TTB-TT-SSEEEE-TT-HHHHHHHHHHHHHHHTT--BEEEETTT-TTHHHHTT--SSSEEE-TTS-EEES---HHHHHHHHGGG-

Foldseek 3Di:
DVLLVLLLVVLVVVVVVDVVSVVVNVLSVVQVVCVVVVHHGPDPSVVVVLCVVLVVVVVPVVVSVVCSVCVVVVSVVVSVVVVVVVVLVVQQVVCCVPVVGRPHPPDAAPDADPDDPDPWGDGPPDTPPPDPQLQADQPAQKEWEDEPPDPQQVVQVVLSNVVVVVVHHHHYDYCVVPVCCCVVLVADAPGKMAGNVRDIDHTHDHNVVVVVVSVVRD